Protein AF-A0A225WXX6-F1 (afdb_monomer)

Foldseek 3Di:
DVVVVVVVVVVVVVVVVVVVVVVVVVPDDDDDCPDPVNVVVVVVVVVVVVVVCCVVPPDPLRVCLVVLPQLLNLCVVLVLLVPLPPSVPDPSSVVSVVSLVVSCVVPNQVSQDLVNVLVSNVVRDPLLSSLVVLVVLCVPPVCVVSSLVNLLVQLPPDPVSVVSNLVVCLVVLPDLVNLCVSLVVLQDDDFLPDDCVSVLVSLVSVVSSVVVDPDPPDDLVNVLVVNCVSNVVQDLLRQLLNLLSQLVDPPRVVSSLVNNLVSLVVCVVVVDALVNSQVVLCPPVVDGLLPDDPPRSSVVSSLSSLLSLCVVFPPDVLNVVLVVCVVVVNSVVSSVSCPVRD

Mean predicted aligned error: 10.86 Å

Radius of gyration: 31.89 Å; Cα contacts (8 Å, |Δi|>4): 285; chains: 1; bounding box: 87×47×85 Å

Nearest PDB structures (foldseek):
  5l7s-assembly1_A  TM=8.911E-01  e=3.747E-06  Phytophthora infestans
  5oql-assembly1_E  TM=2.591E-01  e=6.012E+00  Thermochaetoides thermophila DSM 1495
  7y4i-assembly1_B  TM=2.806E-01  e=5.512E+00  Arabidopsis thaliana
  9gaw-assembly1_N  TM=1.900E-01  e=6.279E+00  Homo sapiens

Organism: NCBI:txid4795

Secondary structure (DSSP, 8-state):
-HHHHHHHHHHHHHHHHHHHHHHTSSS--------HHHHHHHHHHHHHHHHHHHHHS--HHHHHHHHT--HHHHHHHTTGGG--TTGGG-HHHHHHHHHHHHHHHHH-GGGS-HHHHHHHHHTTS-HHHHHHHHHHHHTSGGGHHHHHHHHHHHHHH-HHHHHHHHHHHHHTT--HHHHHHHTTGGG----TTS--HHHHHHHHHHHHHHHH-SS--S-HHHHHHHHHHH-TTS-HHHHHHHHHHHTTSTT-HHHHHHHHHHHHHHHHHTT--HHHHHHHHTTTTTS-GGGS-TTSHHHHHHHHHHHHHHHHHTHHHHHHHHHHHHHTT-HHHHHHHTGGG-

Sequence (342 aa):
MYQFVVWIVLVFHVGVEAAQKNKTFDAVHEKTNVNEEERATAYKWSSTLADWKSKLFPSPLEKWIKAQVHPTDLYATLRLAETSTNLEHASNFNLWLKYVDMYRAKKGNSWFWDSEMVGLFRNTMPDDDVVRLIHILRQNPGMKDHADRMQIYMFTQAKDTRKTIIDAWLRTNENPMEVFNILQLKNAHIGAFENNEKLFQWLKYTIKYRAKSKDNSFQDTDLVQYLKMYNVWTNEAEFATLFQVTKEVSGLKAIGESMQTIIFKELIMKGWDPTDFAKLLAIPYSISVLKLSERDPRYKTLEAFLIQFVKERGGNQALETVKSMFVNGDLAGALAATKNLS

Solvent-accessible surface area (backbone atoms only — not comparable to full-atom values): 19280 Å² total; per-residue (Å²): 114,70,73,60,53,53,50,53,52,51,54,51,50,56,53,49,53,55,53,51,58,53,68,64,51,84,75,62,99,68,95,71,88,73,52,69,66,58,53,51,49,53,51,53,51,54,53,52,51,51,53,49,46,48,71,77,56,57,49,73,60,55,51,39,61,73,70,60,62,51,64,70,59,49,42,58,74,63,45,53,65,79,36,61,82,61,43,91,74,34,68,61,45,58,52,46,53,54,42,45,53,54,48,29,74,75,72,36,59,88,79,64,46,55,68,54,54,52,51,60,42,55,77,48,39,57,70,67,54,41,51,50,52,38,55,57,41,35,73,39,80,94,33,25,69,53,26,32,52,37,50,40,52,47,44,72,72,40,72,66,52,26,50,48,50,54,52,48,38,59,72,70,61,57,50,63,68,55,52,39,53,43,66,44,53,63,79,46,86,80,48,58,89,44,91,48,63,65,58,54,50,50,53,52,47,43,54,55,47,42,75,71,44,92,58,88,66,79,43,63,68,50,50,51,53,54,53,45,71,51,37,79,87,61,51,69,46,47,53,29,18,29,21,48,49,36,35,76,38,90,92,29,36,71,59,15,52,50,42,24,47,52,49,48,52,54,40,48,74,73,66,54,40,71,70,58,49,45,55,48,56,15,59,92,74,83,46,64,46,88,77,51,53,83,82,37,50,60,35,48,32,50,54,52,44,48,56,51,50,23,65,78,58,44,45,71,70,49,39,54,54,41,54,56,26,55,78,71,68,32,60,65,58,33,56,58,67,48,61,90,54,104

Structure (mmCIF, N/CA/C/O backbone):
data_AF-A0A225WXX6-F1
#
_entry.id   AF-A0A225WXX6-F1
#
loop_
_atom_site.group_PDB
_atom_site.id
_atom_site.type_symbol
_atom_site.label_atom_id
_atom_site.label_alt_id
_atom_site.label_comp_id
_atom_site.label_asym_id
_atom_site.label_entity_id
_atom_site.label_seq_id
_atom_site.pdbx_PDB_ins_code
_atom_site.Cartn_x
_atom_site.Cartn_y
_atom_site.Cartn_z
_atom_site.occupancy
_atom_site.B_iso_or_equiv
_atom_site.auth_seq_id
_atom_site.auth_comp_id
_atom_site.auth_asym_id
_atom_site.auth_atom_id
_atom_site.pdbx_PDB_model_num
ATOM 1 N N . MET A 1 1 ? 44.916 21.197 -50.568 1.00 44.59 1 MET A N 1
ATOM 2 C CA . MET A 1 1 ? 44.456 20.032 -49.775 1.00 44.59 1 MET A CA 1
ATOM 3 C C . MET A 1 1 ? 45.610 19.353 -49.024 1.00 44.59 1 MET A C 1
ATOM 5 O O . MET A 1 1 ? 45.486 19.181 -47.823 1.00 44.59 1 MET A O 1
ATOM 9 N N . TYR A 1 2 ? 46.765 19.089 -49.656 1.00 29.86 2 TYR A N 1
ATOM 10 C CA . TYR A 1 2 ? 47.958 18.524 -48.986 1.00 29.86 2 TYR A CA 1
ATOM 11 C C . TYR A 1 2 ? 48.558 19.404 -47.867 1.00 29.86 2 TYR A C 1
ATOM 13 O O . TYR A 1 2 ? 48.882 18.902 -46.799 1.00 29.86 2 TYR A O 1
ATOM 21 N N . GLN A 1 3 ? 48.619 20.727 -48.056 1.00 32.22 3 GLN A N 1
ATOM 22 C CA . GLN A 1 3 ? 49.156 21.668 -47.053 1.00 32.22 3 GLN A CA 1
ATOM 23 C C . GLN A 1 3 ? 48.315 21.744 -45.758 1.00 32.22 3 GLN A C 1
ATOM 25 O O . GLN A 1 3 ? 48.844 22.039 -44.692 1.00 32.22 3 GLN A O 1
ATOM 30 N N . PHE A 1 4 ? 47.018 21.418 -45.823 1.00 33.91 4 PHE A N 1
ATOM 31 C CA . PHE A 1 4 ? 46.108 21.451 -44.668 1.00 33.91 4 PHE A CA 1
ATOM 32 C C . PHE A 1 4 ? 46.213 20.175 -43.814 1.00 33.91 4 PHE A C 1
ATOM 34 O O . PHE A 1 4 ? 46.116 20.227 -42.592 1.00 33.91 4 PHE A O 1
ATOM 41 N N . VAL A 1 5 ? 46.488 19.031 -44.451 1.00 39.69 5 VAL A N 1
ATOM 42 C CA . VAL A 1 5 ? 46.736 17.754 -43.762 1.00 39.69 5 VAL A CA 1
ATOM 43 C C . VAL A 1 5 ? 48.101 17.769 -43.065 1.00 39.69 5 VAL A C 1
ATOM 45 O O . VAL A 1 5 ? 48.206 17.309 -41.932 1.00 39.69 5 VAL A O 1
ATOM 48 N N . VAL A 1 6 ? 49.121 18.381 -43.678 1.00 38.00 6 VAL A N 1
ATOM 49 C CA . VAL A 1 6 ? 50.452 18.554 -43.064 1.00 38.00 6 VAL A CA 1
ATOM 50 C C . VAL A 1 6 ? 50.386 19.453 -41.820 1.00 38.00 6 VAL A C 1
ATOM 52 O O . VAL A 1 6 ? 51.017 19.137 -40.815 1.00 38.00 6 VAL A O 1
ATOM 55 N N . TRP A 1 7 ? 49.554 20.502 -41.831 1.00 34.81 7 TRP A N 1
ATOM 56 C CA . TRP A 1 7 ? 49.330 21.367 -40.664 1.00 34.81 7 TRP A CA 1
ATOM 57 C C . TRP A 1 7 ? 48.611 20.652 -39.510 1.00 34.81 7 TRP A C 1
ATOM 59 O O . TRP A 1 7 ? 48.990 20.814 -38.353 1.00 34.81 7 TRP A O 1
ATOM 69 N N . ILE A 1 8 ? 47.618 19.806 -39.806 1.00 42.31 8 ILE A N 1
ATOM 70 C CA . ILE A 1 8 ? 46.914 19.011 -38.785 1.00 42.31 8 ILE A CA 1
ATOM 71 C C . ILE A 1 8 ? 47.849 17.966 -38.160 1.00 42.31 8 ILE A C 1
ATOM 73 O O . ILE A 1 8 ? 47.823 17.786 -36.945 1.00 42.31 8 ILE A O 1
ATOM 77 N N . VAL A 1 9 ? 48.713 17.320 -38.952 1.00 42.62 9 VAL A N 1
ATOM 78 C CA . VAL A 1 9 ? 49.688 16.339 -38.440 1.00 42.62 9 VAL A CA 1
ATOM 79 C C . VAL A 1 9 ? 50.765 17.011 -37.576 1.00 42.62 9 VAL A C 1
ATOM 81 O O . VAL A 1 9 ? 51.095 16.477 -36.520 1.00 42.62 9 VAL A O 1
ATOM 84 N N . LEU A 1 10 ? 51.250 18.204 -37.947 1.00 35.34 10 LEU A N 1
ATOM 85 C CA . LEU A 1 10 ? 52.210 18.984 -37.146 1.00 35.34 10 LEU A CA 1
ATOM 86 C C . LEU A 1 10 ? 51.621 19.450 -35.805 1.00 35.34 10 LEU A C 1
ATOM 88 O O . LEU A 1 10 ? 52.277 19.326 -34.773 1.00 35.34 10 LEU A O 1
ATOM 92 N N . VAL A 1 11 ? 50.366 19.909 -35.791 1.00 46.16 11 VAL A N 1
ATOM 93 C CA . VAL A 1 11 ? 49.673 2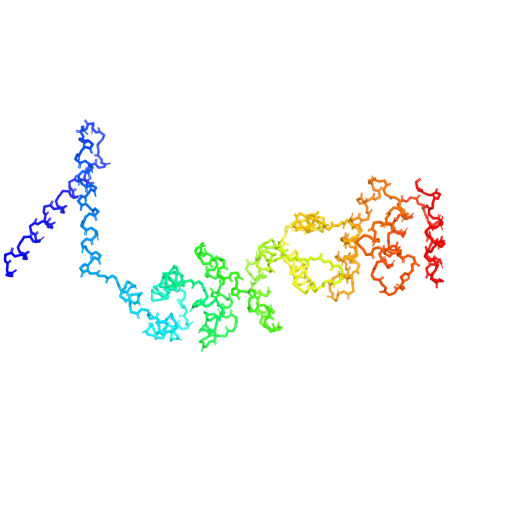0.310 -34.552 1.00 46.16 11 VAL A CA 1
ATOM 94 C C . VAL A 1 11 ? 49.376 19.099 -33.656 1.00 46.16 11 VAL A C 1
ATOM 96 O O . VAL A 1 11 ? 49.505 19.193 -32.435 1.00 46.16 11 VAL A O 1
ATOM 99 N N . PHE A 1 12 ? 49.048 17.939 -34.238 1.00 43.66 12 PHE A N 1
ATOM 100 C CA . PHE A 1 12 ? 48.895 16.688 -33.486 1.00 43.66 12 PHE A CA 1
ATOM 101 C C . PHE A 1 12 ? 50.220 16.194 -32.884 1.00 43.66 12 PHE A C 1
ATOM 103 O O . PHE A 1 12 ? 50.213 15.728 -31.748 1.00 43.66 12 PHE A O 1
ATOM 110 N N . HIS A 1 13 ? 51.350 16.312 -33.592 1.00 38.88 13 HIS A N 1
ATOM 111 C CA . HIS A 1 13 ? 52.655 15.865 -33.081 1.00 38.88 13 HIS A CA 1
ATOM 112 C C . HIS A 1 13 ? 53.145 16.738 -31.914 1.00 38.88 13 HIS A C 1
ATOM 114 O O . HIS A 1 13 ? 53.490 16.213 -30.858 1.00 38.88 13 HIS A O 1
ATOM 120 N N . VAL A 1 14 ? 53.053 18.067 -32.049 1.00 44.94 14 VAL A N 1
ATOM 121 C CA . VAL A 1 14 ? 53.442 19.020 -30.991 1.00 44.94 14 VAL A CA 1
ATOM 122 C C . VAL A 1 14 ? 52.529 18.904 -29.759 1.00 44.94 14 VAL A C 1
ATOM 124 O O . VAL A 1 14 ? 52.996 18.982 -28.623 1.00 44.94 14 VAL A O 1
ATOM 127 N N . GLY A 1 15 ? 51.229 18.656 -29.958 1.00 42.88 15 GLY A N 1
ATOM 128 C CA . GLY A 1 15 ? 50.275 18.456 -28.861 1.00 42.88 15 GLY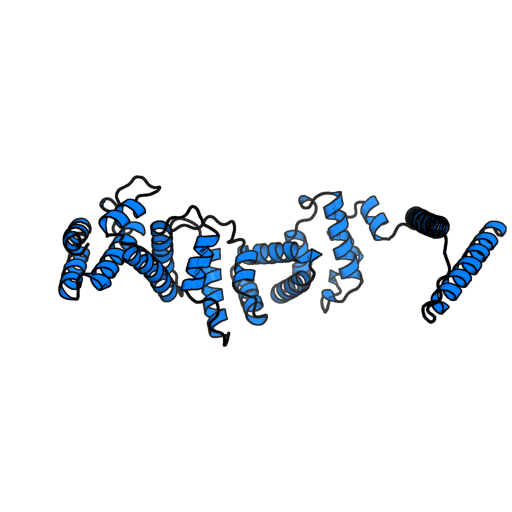 A CA 1
ATOM 129 C C . GLY A 1 15 ? 50.467 17.139 -28.096 1.00 42.88 15 GLY A C 1
ATOM 130 O O . GLY A 1 15 ? 50.278 17.101 -26.879 1.00 42.88 15 GLY A O 1
ATOM 131 N N . VAL A 1 16 ? 50.875 16.065 -28.780 1.00 44.94 16 VAL A N 1
ATOM 132 C CA . VAL A 1 16 ? 51.155 14.761 -28.155 1.00 44.94 16 VAL A CA 1
ATOM 133 C C . VAL A 1 16 ? 52.488 14.779 -27.401 1.00 44.94 16 VAL A C 1
ATOM 135 O O . VAL A 1 16 ? 52.534 14.273 -26.281 1.00 44.94 16 VAL A O 1
ATOM 138 N N . GLU A 1 17 ? 53.528 15.436 -27.925 1.00 40.34 17 GLU A N 1
ATOM 139 C CA . GLU A 1 17 ? 54.803 15.621 -27.211 1.00 40.34 17 GLU A CA 1
ATOM 140 C C . GLU A 1 17 ? 54.650 16.479 -25.944 1.00 40.34 17 GLU A C 1
ATOM 142 O O . GLU A 1 17 ? 55.220 16.149 -24.900 1.00 40.34 17 GLU A O 1
ATOM 147 N N . ALA A 1 18 ? 53.824 17.532 -25.984 1.00 44.47 18 ALA A N 1
ATOM 148 C CA . ALA A 1 18 ? 53.502 18.339 -24.805 1.00 44.47 18 ALA A CA 1
ATOM 149 C C . ALA A 1 18 ? 52.719 17.537 -23.744 1.00 44.47 1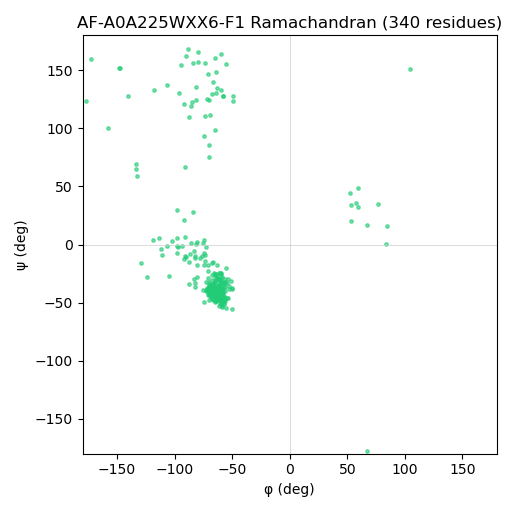8 ALA A C 1
ATOM 151 O O . ALA A 1 18 ? 52.987 17.647 -22.546 1.00 44.47 18 ALA A O 1
ATOM 152 N N . ALA A 1 19 ? 51.795 16.670 -24.172 1.00 44.66 19 ALA A N 1
ATOM 153 C CA . ALA A 1 19 ? 51.034 15.799 -23.278 1.00 44.66 19 ALA A CA 1
ATOM 154 C C . ALA A 1 19 ? 51.874 14.638 -22.703 1.00 44.66 19 ALA A C 1
ATOM 156 O O . ALA A 1 19 ? 51.652 14.228 -21.562 1.00 44.66 19 ALA A O 1
ATOM 157 N N . GLN A 1 20 ? 52.857 14.122 -23.451 1.00 43.19 20 GLN A N 1
ATOM 158 C CA . GLN A 1 20 ? 53.812 13.122 -22.960 1.00 43.19 20 GLN A CA 1
ATOM 159 C C . GLN A 1 20 ? 54.815 13.716 -21.967 1.00 43.19 20 GLN A C 1
ATOM 161 O O . GLN A 1 20 ? 55.064 13.082 -20.944 1.00 43.19 20 GLN A O 1
ATOM 166 N N . LYS A 1 21 ? 55.305 14.947 -22.190 1.00 44.94 21 LYS A N 1
ATOM 167 C CA . LYS A 1 21 ? 56.120 15.673 -21.196 1.00 44.94 21 LYS A CA 1
ATOM 168 C C . LYS A 1 21 ? 55.364 15.935 -19.889 1.00 44.94 21 LYS A C 1
ATOM 170 O O . LYS A 1 21 ? 55.964 15.830 -18.822 1.00 44.94 21 LYS A O 1
ATOM 175 N N . ASN A 1 22 ? 54.053 16.190 -19.955 1.00 43.38 22 ASN A N 1
ATOM 176 C CA . ASN A 1 22 ? 53.211 16.338 -18.761 1.00 43.38 22 ASN A CA 1
ATOM 177 C C . ASN A 1 22 ? 52.984 15.018 -18.005 1.00 43.38 22 ASN A C 1
ATOM 179 O O . ASN A 1 22 ? 52.906 15.039 -16.783 1.00 43.38 22 ASN A O 1
ATOM 183 N N . LYS A 1 23 ? 52.935 13.862 -18.683 1.00 42.62 23 LYS A N 1
ATOM 184 C CA . LYS A 1 23 ? 52.807 12.553 -18.009 1.00 42.62 23 LYS A CA 1
ATOM 185 C C . LYS A 1 23 ? 54.063 12.119 -17.249 1.00 42.62 23 LYS A C 1
ATOM 187 O O . LYS A 1 23 ? 53.958 11.318 -16.329 1.00 42.62 23 LYS A O 1
ATOM 192 N N . THR A 1 24 ? 55.237 12.638 -17.604 1.00 34.88 24 THR A N 1
ATOM 193 C CA . THR A 1 24 ? 56.480 12.430 -16.838 1.00 34.88 24 THR A CA 1
ATOM 194 C C . THR A 1 24 ? 56.642 13.388 -15.652 1.00 34.88 24 THR A C 1
ATOM 196 O O . THR A 1 24 ? 57.575 13.215 -14.877 1.00 34.88 24 THR A O 1
ATOM 199 N N . PHE A 1 25 ? 55.750 14.372 -15.481 1.00 35.28 25 PHE A N 1
ATOM 200 C CA . PHE A 1 25 ? 55.853 15.400 -14.435 1.00 35.28 25 PHE A CA 1
ATOM 201 C C . PHE A 1 25 ? 55.119 15.042 -13.127 1.00 35.28 25 PHE A C 1
ATOM 203 O O . PHE A 1 25 ? 55.378 15.652 -12.095 1.00 35.28 25 PHE A O 1
ATOM 210 N N . ASP A 1 26 ? 54.266 14.010 -13.125 1.00 40.44 26 ASP A N 1
ATOM 211 C CA . ASP A 1 26 ? 53.566 13.538 -11.913 1.00 40.44 26 ASP A CA 1
ATOM 212 C C . ASP A 1 26 ? 54.476 12.760 -10.936 1.00 40.44 26 ASP A C 1
ATOM 214 O O . ASP A 1 26 ? 54.026 12.272 -9.901 1.00 40.44 26 ASP A O 1
ATOM 218 N N . ALA A 1 27 ? 55.777 12.667 -11.227 1.00 41.97 27 ALA A N 1
ATOM 219 C CA . ALA A 1 27 ? 56.771 12.066 -10.349 1.00 41.97 27 ALA A CA 1
ATOM 220 C C . ALA A 1 27 ? 58.015 12.956 -10.227 1.00 41.97 27 ALA A C 1
ATOM 222 O O . ALA A 1 27 ? 59.080 12.564 -10.677 1.00 41.97 27 ALA A O 1
ATOM 223 N N . VAL A 1 28 ? 57.871 14.154 -9.651 1.00 36.03 28 VAL A N 1
ATOM 224 C CA . VAL A 1 28 ? 58.850 14.838 -8.775 1.00 36.03 28 VAL A CA 1
ATOM 225 C C . VAL A 1 28 ? 58.207 16.145 -8.296 1.00 36.03 28 VAL A C 1
ATOM 227 O O . VAL A 1 28 ? 57.769 16.978 -9.084 1.00 36.03 28 VAL A O 1
ATOM 230 N N . HIS A 1 29 ? 58.135 16.320 -6.976 1.00 44.03 29 HIS A N 1
ATOM 231 C CA . HIS A 1 29 ? 57.757 17.580 -6.344 1.00 44.03 29 HIS A CA 1
ATOM 232 C C . HIS A 1 29 ? 58.820 18.647 -6.651 1.00 44.03 29 HIS A C 1
ATOM 234 O O . HIS A 1 29 ? 59.828 18.727 -5.955 1.00 44.03 29 HIS A O 1
ATOM 240 N N . GLU A 1 30 ? 58.580 19.506 -7.641 1.00 36.59 30 GLU A N 1
ATOM 241 C CA . GLU A 1 30 ? 59.314 20.765 -7.763 1.00 36.59 30 GLU A CA 1
ATOM 242 C C . GLU A 1 30 ? 58.383 21.901 -8.203 1.00 36.59 30 GLU A C 1
ATOM 244 O O . GLU A 1 30 ? 57.596 21.788 -9.142 1.00 36.59 30 GLU A O 1
ATOM 249 N N . LYS A 1 31 ? 58.424 22.997 -7.440 1.00 47.06 31 LYS A N 1
ATOM 250 C CA . LYS A 1 31 ? 57.607 24.198 -7.628 1.00 47.06 31 LYS A CA 1
ATOM 251 C C . LYS A 1 31 ? 58.053 24.937 -8.892 1.00 47.06 31 LYS A C 1
ATOM 253 O O . LYS A 1 31 ? 58.828 25.884 -8.807 1.00 47.06 31 LYS A O 1
ATOM 258 N N . THR A 1 32 ? 57.533 24.562 -10.054 1.00 40.22 32 THR A N 1
ATOM 259 C CA . THR A 1 32 ? 57.586 25.428 -11.237 1.00 40.22 32 THR A CA 1
ATOM 260 C C . THR A 1 32 ? 56.330 26.285 -11.293 1.00 40.22 32 THR A C 1
ATOM 262 O O . THR A 1 32 ? 55.208 25.778 -11.327 1.00 40.22 32 THR A O 1
ATOM 265 N N . ASN A 1 33 ? 56.542 27.597 -11.272 1.00 48.16 33 ASN A N 1
ATOM 266 C CA . ASN A 1 33 ? 55.532 28.642 -11.351 1.00 48.16 33 ASN A CA 1
ATOM 267 C C . ASN A 1 33 ? 54.938 28.663 -12.774 1.00 48.16 33 ASN A C 1
ATOM 269 O O . ASN A 1 33 ? 55.317 29.488 -13.600 1.00 48.16 33 ASN A O 1
ATOM 273 N N . VAL A 1 34 ? 54.080 27.689 -13.097 1.00 48.16 34 VAL A N 1
ATOM 274 C CA . VAL A 1 34 ? 53.301 27.705 -14.342 1.00 48.16 34 VAL A CA 1
ATOM 275 C C . VAL A 1 34 ? 52.290 28.834 -14.206 1.00 48.16 34 VAL A C 1
ATOM 277 O O . VAL A 1 34 ? 51.385 28.761 -13.371 1.00 48.16 34 VAL A O 1
ATOM 280 N N . ASN A 1 35 ? 52.487 29.882 -15.001 1.00 58.47 35 ASN A N 1
ATOM 281 C CA . ASN A 1 35 ? 51.649 31.071 -15.055 1.00 58.47 35 ASN A CA 1
ATOM 282 C C . ASN A 1 35 ? 50.159 30.665 -15.174 1.00 58.47 35 ASN A C 1
ATOM 284 O O . ASN A 1 35 ? 49.787 29.878 -16.048 1.00 58.47 35 ASN A O 1
ATOM 288 N N . GLU A 1 36 ? 49.291 31.188 -14.300 1.00 53.72 36 GLU A N 1
ATOM 289 C CA . GLU A 1 36 ? 47.836 30.956 -14.352 1.00 53.72 36 GLU A CA 1
ATOM 290 C C . GLU A 1 36 ? 47.239 31.300 -15.726 1.00 53.72 36 GLU A C 1
ATOM 292 O O . GLU A 1 36 ? 46.299 30.647 -16.182 1.00 53.72 36 GLU A O 1
ATOM 297 N N . GLU A 1 37 ? 47.837 32.261 -16.425 1.00 48.44 37 GLU A N 1
ATOM 298 C CA . GLU A 1 37 ? 47.481 32.685 -17.774 1.00 48.44 37 GLU A CA 1
ATOM 299 C C . GLU A 1 37 ? 47.770 31.600 -18.823 1.00 48.44 37 GLU A C 1
ATOM 301 O O . GLU A 1 37 ? 46.944 31.390 -19.713 1.00 48.44 37 GLU A O 1
ATOM 306 N N . GLU A 1 38 ? 48.868 30.843 -18.684 1.00 49.22 38 GLU A N 1
ATOM 307 C CA . GLU A 1 38 ? 49.212 29.702 -19.553 1.00 49.22 38 GLU A CA 1
ATOM 308 C C . GLU A 1 38 ? 48.259 28.522 -19.326 1.00 49.22 38 GLU A C 1
ATOM 310 O O . GLU A 1 38 ? 47.814 27.875 -20.280 1.00 49.22 38 GLU A O 1
ATOM 315 N N . ARG A 1 39 ? 47.854 28.276 -18.069 1.00 55.28 39 ARG A N 1
ATOM 316 C CA . ARG A 1 39 ? 46.807 27.285 -17.756 1.00 55.28 39 ARG A CA 1
ATOM 317 C C . ARG A 1 39 ? 45.473 27.721 -18.360 1.00 55.28 39 ARG A C 1
ATOM 319 O O . ARG A 1 39 ? 44.810 26.916 -19.012 1.00 55.28 39 ARG A O 1
ATOM 326 N N . ALA A 1 40 ? 45.098 28.991 -18.209 1.00 48.44 40 ALA A N 1
ATOM 327 C CA . ALA A 1 40 ? 43.866 29.541 -18.769 1.00 48.44 40 ALA A CA 1
ATOM 328 C C . ALA A 1 40 ? 43.842 29.488 -20.308 1.00 48.44 40 ALA A C 1
ATOM 330 O O . ALA A 1 40 ? 42.810 29.149 -20.896 1.00 48.44 40 ALA A O 1
ATOM 331 N N . THR A 1 41 ? 44.971 29.746 -20.978 1.00 54.69 41 THR A N 1
ATOM 332 C CA . THR A 1 41 ? 45.068 29.602 -22.440 1.00 54.69 41 THR A CA 1
ATOM 333 C C . THR A 1 41 ? 44.989 28.143 -22.873 1.00 54.69 41 THR A C 1
ATOM 335 O O . THR A 1 41 ? 44.256 27.848 -23.816 1.00 54.69 41 THR A O 1
ATOM 338 N N . ALA A 1 42 ? 45.660 27.218 -22.182 1.00 54.59 42 ALA A N 1
ATOM 339 C CA . ALA A 1 42 ? 45.567 25.787 -22.478 1.00 54.59 42 ALA A CA 1
ATOM 340 C C . ALA A 1 42 ? 44.126 25.262 -22.323 1.00 54.59 42 ALA A C 1
ATOM 342 O O . ALA A 1 42 ? 43.621 24.560 -23.204 1.00 54.59 42 ALA A O 1
ATOM 343 N N . TYR A 1 43 ? 43.420 25.677 -21.264 1.00 58.72 43 TYR A N 1
ATOM 344 C CA . TYR A 1 43 ? 41.999 25.370 -21.078 1.00 58.72 43 TYR A CA 1
ATOM 345 C C . TYR A 1 43 ? 41.136 25.945 -22.208 1.00 58.72 43 TYR A C 1
ATOM 347 O O . TYR A 1 43 ? 40.337 25.210 -22.791 1.00 58.72 43 TYR A O 1
ATOM 355 N N . LYS A 1 44 ? 41.337 27.213 -22.587 1.00 68.06 44 LYS A N 1
ATOM 356 C CA . LYS A 1 44 ? 40.605 27.871 -23.684 1.00 68.06 44 LYS A CA 1
ATOM 357 C C . LYS A 1 44 ? 40.835 27.198 -25.041 1.00 68.06 44 LYS A C 1
ATOM 359 O O . LYS A 1 44 ? 39.899 27.060 -25.828 1.00 68.06 44 LYS A O 1
ATOM 364 N N . TRP A 1 45 ? 42.055 26.752 -25.327 1.00 59.81 45 TRP A N 1
ATOM 365 C CA . TRP A 1 45 ? 42.360 26.015 -26.556 1.00 59.81 45 TRP A CA 1
ATOM 366 C C . TRP A 1 45 ? 41.740 24.619 -26.555 1.00 59.81 45 TRP A C 1
ATOM 368 O O . TRP A 1 45 ? 41.179 24.202 -27.568 1.00 59.81 45 TRP A O 1
ATOM 378 N N . SER A 1 46 ? 41.766 23.922 -25.417 1.00 58.09 46 SER A N 1
ATOM 379 C CA . SER A 1 46 ? 41.136 22.604 -25.286 1.00 58.09 46 SER A CA 1
ATOM 380 C C . SER A 1 46 ? 39.614 22.659 -25.470 1.00 58.09 46 SER A C 1
ATOM 382 O O . SER A 1 46 ? 39.054 21.815 -26.173 1.00 58.09 46 SER A O 1
ATOM 384 N N . SER A 1 47 ? 38.947 23.688 -24.934 1.00 59.88 47 SER A N 1
ATOM 385 C CA . SER A 1 47 ? 37.504 23.883 -25.104 1.00 59.88 47 SER A CA 1
ATOM 386 C C . SER A 1 47 ? 37.149 24.302 -26.532 1.00 59.88 47 SER A C 1
ATOM 388 O O . SER A 1 47 ? 36.216 23.754 -27.114 1.00 59.88 47 SER A O 1
ATOM 390 N N . THR A 1 48 ? 37.947 25.176 -27.152 1.00 70.06 48 THR A N 1
ATOM 391 C CA . THR A 1 48 ? 37.764 25.583 -28.559 1.00 70.06 48 THR A CA 1
ATOM 392 C C . THR A 1 48 ? 37.928 24.398 -29.518 1.00 70.06 48 THR A C 1
ATOM 394 O O . THR A 1 48 ? 37.158 24.241 -30.466 1.00 70.06 48 THR A O 1
ATOM 397 N N . LEU A 1 49 ? 38.901 23.518 -29.258 1.00 54.12 49 LEU A N 1
ATOM 398 C CA . LEU A 1 49 ? 39.122 22.314 -30.055 1.00 54.12 49 LEU A CA 1
ATOM 399 C C . LEU A 1 49 ? 37.993 21.286 -29.875 1.00 54.12 49 LEU A C 1
ATOM 401 O O . LEU A 1 49 ? 37.578 20.660 -30.852 1.00 54.12 49 LEU A O 1
ATOM 405 N N . ALA A 1 50 ? 37.469 21.129 -28.656 1.00 63.53 50 ALA A N 1
ATOM 406 C CA . ALA A 1 50 ? 36.296 20.295 -28.393 1.00 63.53 50 ALA A CA 1
ATOM 407 C C . ALA A 1 50 ? 35.053 20.810 -29.145 1.00 63.53 50 ALA A C 1
ATOM 409 O O . ALA A 1 50 ? 34.345 20.017 -29.772 1.00 63.53 50 ALA A O 1
ATOM 410 N N . ASP A 1 51 ? 34.850 22.129 -29.174 1.00 67.25 51 ASP A N 1
ATOM 411 C CA . ASP A 1 51 ? 33.775 22.796 -29.917 1.00 67.25 51 ASP A CA 1
ATOM 412 C C . ASP A 1 51 ? 33.893 22.631 -31.437 1.00 67.25 51 ASP A C 1
ATOM 414 O O . ASP A 1 51 ? 32.897 22.446 -32.137 1.00 67.25 51 ASP A O 1
ATOM 418 N N . TRP A 1 52 ? 35.102 22.701 -31.994 1.00 62.38 52 TRP A N 1
ATOM 419 C CA . TRP A 1 52 ? 35.300 22.455 -33.424 1.00 62.38 52 TRP A CA 1
ATOM 420 C C . TRP A 1 52 ? 35.110 20.986 -33.779 1.00 62.38 52 TRP A C 1
ATOM 422 O O . TRP A 1 52 ? 34.490 20.678 -34.798 1.00 62.38 52 TRP A O 1
ATOM 432 N N . LYS A 1 53 ? 35.584 20.072 -32.927 1.00 52.09 53 LYS A N 1
ATOM 433 C CA . LYS A 1 53 ? 35.415 18.632 -33.129 1.00 52.09 53 LYS A CA 1
ATOM 434 C C . LYS A 1 53 ? 33.940 18.224 -33.087 1.00 52.09 53 LYS A C 1
ATOM 436 O O . LYS A 1 53 ? 33.526 17.453 -33.947 1.00 52.09 53 LYS A O 1
ATOM 441 N N . SER A 1 54 ? 33.144 18.772 -32.166 1.00 60.09 54 SER A N 1
ATOM 442 C CA . SER A 1 54 ? 31.695 18.516 -32.100 1.00 60.09 54 SER A CA 1
ATOM 443 C C . SER A 1 54 ? 30.938 19.097 -33.303 1.00 60.09 54 SER A C 1
ATOM 445 O O . SER A 1 54 ? 30.027 18.460 -33.829 1.00 60.09 54 SER A O 1
ATOM 447 N N . LYS A 1 55 ? 31.355 20.260 -33.826 1.00 63.50 55 LYS A N 1
ATOM 448 C CA . LYS A 1 55 ? 30.762 20.867 -35.034 1.00 63.50 55 LYS A CA 1
ATOM 449 C C . LYS A 1 55 ? 31.097 20.111 -36.323 1.00 63.50 55 LYS A C 1
ATOM 451 O O . LYS A 1 55 ? 30.222 19.955 -37.172 1.00 63.50 55 LYS A O 1
ATOM 456 N N . LEU A 1 56 ? 32.344 19.662 -36.480 1.00 54.22 56 LEU A N 1
ATOM 457 C CA . LEU A 1 56 ? 32.830 18.990 -37.694 1.00 54.22 56 LEU A CA 1
ATOM 458 C C . LEU A 1 56 ? 32.496 17.492 -37.721 1.00 54.22 56 LEU A C 1
ATOM 460 O O . LEU A 1 56 ? 32.280 16.931 -38.794 1.00 54.22 56 LEU A O 1
ATOM 464 N N . PHE A 1 57 ? 32.411 16.850 -36.554 1.00 56.12 57 PHE A N 1
ATOM 465 C CA . PHE A 1 57 ? 32.138 15.420 -36.417 1.00 56.12 57 PHE A CA 1
ATOM 466 C C . PHE A 1 57 ? 31.061 15.182 -35.353 1.00 56.12 57 PHE A C 1
ATOM 468 O O . PHE A 1 57 ? 31.363 14.644 -34.284 1.00 56.12 57 PHE A O 1
ATOM 475 N N . PRO A 1 58 ? 29.799 15.568 -35.631 1.00 64.50 58 PRO A N 1
ATOM 476 C CA . PRO A 1 58 ? 28.719 15.364 -34.681 1.00 64.50 58 PRO A CA 1
ATOM 477 C C . PRO A 1 58 ? 28.577 13.873 -34.391 1.00 64.50 58 PRO A C 1
ATOM 479 O O . PRO A 1 58 ? 28.567 13.044 -35.315 1.00 64.50 58 PRO A O 1
ATOM 482 N N . SER A 1 59 ? 28.467 13.541 -33.106 1.00 79.81 59 SER A N 1
ATOM 483 C CA . SER A 1 59 ? 28.255 12.165 -32.663 1.00 79.81 59 SER A CA 1
ATOM 484 C C . SER A 1 59 ? 27.001 11.562 -33.328 1.00 79.81 59 SER A C 1
ATOM 486 O O . SER A 1 59 ? 26.090 12.302 -33.720 1.00 79.81 59 SER A O 1
ATOM 488 N N . PRO A 1 60 ? 26.897 10.224 -33.465 1.00 82.75 60 PRO A N 1
ATOM 489 C CA . PRO A 1 60 ? 25.670 9.589 -33.956 1.00 82.75 60 PRO A CA 1
ATOM 490 C C . PRO A 1 60 ? 24.414 10.070 -33.210 1.00 82.75 60 PRO A C 1
ATOM 492 O O . PRO A 1 60 ? 23.402 10.363 -33.842 1.00 82.75 60 PRO A O 1
ATOM 495 N N . LEU A 1 61 ? 24.530 10.281 -31.892 1.00 86.88 61 LEU A N 1
ATOM 496 C CA . LEU A 1 61 ? 23.480 10.848 -31.043 1.00 86.88 61 LEU A CA 1
ATOM 497 C C . LEU A 1 61 ? 23.023 12.231 -31.528 1.00 86.88 61 LEU A C 1
ATOM 499 O O . LEU A 1 61 ? 21.832 12.449 -31.729 1.00 86.88 61 LEU A O 1
ATOM 503 N N . GLU A 1 62 ? 23.948 13.159 -31.782 1.00 86.12 62 GLU A N 1
ATOM 504 C CA . GLU A 1 62 ? 23.608 14.499 -32.279 1.00 86.12 62 GLU A CA 1
ATOM 505 C C . GLU A 1 62 ? 22.939 14.468 -33.652 1.00 86.12 62 GLU A C 1
ATOM 507 O O . GLU A 1 62 ? 22.021 15.253 -33.905 1.00 86.12 62 GLU A O 1
ATOM 512 N N . LYS A 1 63 ? 23.375 13.566 -34.541 1.00 89.94 63 LYS A N 1
ATOM 513 C CA . LYS A 1 63 ? 22.750 13.400 -35.859 1.00 89.94 63 LYS A CA 1
ATOM 514 C C . LYS A 1 63 ? 21.305 12.926 -35.719 1.00 89.94 63 LYS A C 1
ATOM 516 O O . LYS A 1 63 ? 20.417 13.547 -36.301 1.00 89.94 63 LYS A O 1
ATOM 521 N N . TRP A 1 64 ? 21.051 11.899 -34.909 1.00 94.19 64 TRP A N 1
ATOM 522 C CA . TRP A 1 64 ? 19.696 11.394 -34.666 1.00 94.19 64 TRP A CA 1
ATOM 523 C C . TRP A 1 64 ? 18.802 12.430 -33.972 1.00 94.19 64 TRP A C 1
ATOM 525 O O . TRP A 1 64 ? 17.665 12.631 -34.388 1.00 94.19 64 TRP A O 1
ATOM 535 N N . ILE A 1 65 ? 19.335 13.180 -33.001 1.00 92.25 65 ILE A N 1
ATOM 536 C CA . ILE A 1 65 ? 18.608 14.255 -32.305 1.00 92.25 65 ILE A CA 1
ATOM 537 C C . ILE A 1 65 ? 18.283 15.440 -33.232 1.00 92.25 65 ILE A C 1
ATOM 539 O O . ILE A 1 65 ? 17.249 16.099 -33.064 1.00 92.25 65 ILE A O 1
ATOM 543 N N . LYS A 1 66 ? 19.153 15.759 -34.201 1.00 90.00 66 LYS A N 1
ATOM 544 C CA . LYS A 1 66 ? 18.874 16.764 -35.245 1.00 90.00 66 LYS A CA 1
ATOM 545 C C . LYS A 1 66 ? 17.803 16.271 -36.216 1.00 90.00 66 LYS A C 1
ATOM 547 O O . LYS A 1 66 ? 16.893 17.032 -36.525 1.00 90.00 66 LYS A O 1
ATOM 552 N N . ALA A 1 67 ? 17.889 15.007 -36.623 1.00 91.56 67 ALA A N 1
ATOM 553 C CA . ALA A 1 67 ? 16.904 14.349 -37.480 1.00 91.56 67 ALA A CA 1
ATOM 554 C C . ALA A 1 67 ? 15.584 14.011 -36.760 1.00 91.56 67 ALA A C 1
ATOM 556 O O . ALA A 1 67 ? 14.621 13.637 -37.415 1.00 91.56 67 ALA A O 1
ATOM 557 N N . GLN A 1 68 ? 15.526 14.174 -35.432 1.00 91.56 68 GLN A N 1
ATOM 558 C CA . GLN A 1 68 ? 14.361 13.876 -34.592 1.00 91.56 68 GLN A CA 1
ATOM 559 C C . GLN A 1 68 ? 13.883 12.420 -34.702 1.00 91.56 68 GLN A C 1
ATOM 561 O O . GLN A 1 68 ? 12.685 12.161 -34.625 1.00 91.56 68 GLN A O 1
ATOM 566 N N . VAL A 1 69 ? 14.814 11.474 -34.860 1.00 95.31 69 VAL A N 1
ATOM 567 C CA . VAL A 1 69 ? 14.493 10.042 -34.979 1.00 95.31 69 VAL A CA 1
ATOM 568 C C . VAL A 1 69 ? 13.715 9.590 -33.742 1.00 95.31 69 VAL A C 1
ATOM 570 O O . VAL A 1 69 ? 14.151 9.838 -32.616 1.00 95.31 69 VAL A O 1
ATOM 573 N N . HIS A 1 70 ? 12.562 8.946 -33.906 1.00 96.06 70 HIS A N 1
ATOM 574 C CA . HIS A 1 70 ? 11.808 8.486 -32.745 1.00 96.06 70 HIS A CA 1
ATOM 575 C C . HIS A 1 70 ? 12.592 7.375 -32.016 1.00 96.06 70 HIS A C 1
ATOM 577 O O . HIS A 1 70 ? 13.197 6.527 -32.682 1.00 96.06 70 HIS A O 1
ATOM 583 N N . PRO A 1 71 ? 12.622 7.331 -30.668 1.00 95.25 71 PRO A N 1
ATOM 584 C CA . PRO A 1 71 ? 13.376 6.302 -29.952 1.00 95.25 71 PRO A CA 1
ATOM 585 C C . PRO A 1 71 ? 12.985 4.865 -30.319 1.00 95.25 71 PRO A C 1
ATOM 587 O O . PRO A 1 71 ? 13.861 4.004 -30.360 1.00 95.25 71 PRO A O 1
ATOM 590 N N . THR A 1 72 ? 11.714 4.609 -30.646 1.00 95.69 72 THR A N 1
ATOM 591 C CA . THR A 1 72 ? 11.245 3.311 -31.173 1.00 95.69 72 THR A CA 1
ATOM 592 C C . THR A 1 72 ? 11.928 2.929 -32.486 1.00 95.69 72 THR A C 1
ATOM 594 O O . THR A 1 72 ? 12.406 1.804 -32.628 1.00 95.69 72 THR A O 1
ATOM 597 N N . ASP A 1 73 ? 12.047 3.867 -33.425 1.00 95.31 73 ASP A N 1
ATOM 598 C CA . ASP A 1 73 ? 12.676 3.606 -34.725 1.00 95.31 73 ASP A CA 1
ATOM 599 C C . ASP A 1 73 ? 14.173 3.347 -34.559 1.00 95.31 73 ASP A C 1
ATOM 601 O O . ASP A 1 73 ? 14.752 2.468 -35.204 1.00 95.31 73 ASP A O 1
ATOM 605 N N . LEU A 1 74 ? 14.811 4.085 -33.646 1.00 94.81 74 LEU A N 1
ATOM 606 C CA . LEU A 1 74 ? 16.215 3.866 -33.332 1.00 94.81 74 LEU A CA 1
ATOM 607 C C . LEU A 1 74 ? 16.432 2.519 -32.628 1.00 94.81 74 LEU A C 1
ATOM 609 O O . LEU A 1 74 ? 17.425 1.852 -32.912 1.00 94.81 74 LEU A O 1
ATOM 613 N N . TYR A 1 75 ? 15.505 2.087 -31.766 1.00 93.19 75 TYR A N 1
ATOM 614 C CA . TYR A 1 75 ? 15.549 0.766 -31.129 1.00 93.19 75 TYR A CA 1
ATOM 615 C C . TYR A 1 75 ? 15.575 -0.355 -32.179 1.00 93.19 75 TYR A C 1
ATOM 617 O O . TYR A 1 75 ? 16.405 -1.265 -32.103 1.00 93.19 75 TYR A O 1
ATOM 625 N N . ALA A 1 76 ? 14.718 -0.244 -33.201 1.00 91.88 76 ALA A N 1
ATOM 626 C CA . ALA A 1 76 ? 14.684 -1.164 -34.334 1.00 91.88 76 ALA A CA 1
ATOM 627 C C . ALA A 1 76 ? 15.953 -1.069 -35.200 1.00 91.88 76 ALA A C 1
ATOM 629 O O . ALA A 1 76 ? 16.555 -2.089 -35.527 1.00 91.88 76 ALA A O 1
ATOM 630 N N . THR A 1 77 ? 16.413 0.148 -35.510 1.00 92.19 77 THR A N 1
ATOM 631 C CA . THR A 1 77 ? 17.632 0.392 -36.307 1.00 92.19 77 THR A CA 1
ATOM 632 C C . THR A 1 77 ? 18.873 -0.226 -35.663 1.00 92.19 77 THR A C 1
ATOM 634 O O . THR A 1 77 ? 19.739 -0.769 -36.347 1.00 92.19 77 THR A O 1
ATOM 637 N N . LEU A 1 78 ? 18.954 -0.172 -34.333 1.00 89.75 78 LEU A N 1
ATOM 638 C CA . LEU A 1 78 ? 20.038 -0.762 -33.549 1.00 89.75 78 LEU A CA 1
ATOM 639 C C . LEU A 1 78 ? 19.877 -2.276 -33.331 1.00 89.75 78 LEU A C 1
ATOM 641 O O . LEU A 1 78 ? 20.719 -2.874 -32.658 1.00 89.75 78 LEU A O 1
ATOM 645 N N . ARG A 1 79 ? 18.822 -2.885 -33.899 1.00 88.81 79 ARG A N 1
ATOM 646 C CA . ARG A 1 79 ? 18.491 -4.320 -33.833 1.00 88.81 79 ARG A CA 1
ATOM 647 C C . ARG A 1 79 ? 18.432 -4.852 -32.400 1.00 88.81 79 ARG A C 1
ATOM 649 O O . ARG A 1 79 ? 18.758 -6.005 -32.126 1.00 88.81 79 ARG A O 1
ATOM 656 N N . LEU A 1 80 ? 17.987 -4.005 -31.470 1.00 88.06 80 LEU A N 1
ATOM 657 C CA . LEU A 1 80 ? 17.953 -4.330 -30.041 1.00 88.06 80 LEU A CA 1
ATOM 658 C C . LEU A 1 80 ? 16.936 -5.426 -29.715 1.00 88.06 80 LEU A C 1
ATOM 660 O O . LEU A 1 80 ? 17.143 -6.196 -28.783 1.00 88.06 80 LEU A O 1
ATOM 664 N N . ALA A 1 81 ? 15.899 -5.560 -30.541 1.00 81.56 81 ALA A N 1
ATOM 665 C CA . ALA A 1 81 ? 14.938 -6.649 -30.451 1.00 81.56 81 ALA A CA 1
ATOM 666 C C . ALA A 1 81 ? 15.555 -8.041 -30.659 1.00 81.56 81 ALA A C 1
ATOM 668 O O . ALA A 1 81 ? 15.087 -9.020 -30.087 1.00 81.56 81 ALA A O 1
ATOM 669 N N . GLU A 1 82 ? 16.621 -8.125 -31.453 1.00 81.00 82 GLU A N 1
ATOM 670 C CA . GLU A 1 82 ? 17.290 -9.382 -31.791 1.00 81.00 82 GLU A CA 1
ATOM 671 C C . GLU A 1 82 ? 18.348 -9.781 -30.747 1.00 81.00 82 GLU A C 1
ATOM 673 O O . GLU A 1 82 ? 18.886 -10.881 -30.794 1.00 81.00 82 GLU A O 1
ATOM 678 N N . THR A 1 83 ? 18.648 -8.898 -29.786 1.00 72.38 83 THR A N 1
ATOM 679 C CA . THR A 1 83 ? 19.690 -9.093 -28.759 1.00 72.38 83 THR A CA 1
ATOM 680 C C . THR A 1 83 ? 19.084 -9.590 -27.433 1.00 72.38 83 THR A C 1
ATOM 682 O O . THR A 1 83 ? 19.579 -9.264 -26.358 1.00 72.38 83 THR A O 1
ATOM 685 N N . SER A 1 84 ? 17.972 -10.340 -27.488 1.00 63.72 84 SER A N 1
ATOM 686 C CA . SER A 1 84 ? 17.099 -10.637 -26.333 1.00 63.72 84 SER A CA 1
ATOM 687 C C . SER A 1 84 ? 17.814 -11.300 -25.147 1.00 63.72 84 SER A C 1
ATOM 689 O O . SER A 1 84 ? 17.458 -11.049 -23.997 1.00 63.72 84 SER A O 1
ATOM 691 N N . THR A 1 85 ? 18.875 -12.075 -25.389 1.00 64.94 85 THR A N 1
ATOM 692 C CA . THR A 1 85 ? 19.767 -12.576 -24.337 1.00 64.94 85 THR A CA 1
ATOM 693 C C . THR A 1 85 ? 20.882 -11.562 -24.062 1.00 64.94 85 THR A C 1
ATOM 695 O O . THR A 1 85 ? 21.793 -11.422 -24.878 1.00 64.94 85 THR A O 1
ATOM 698 N N . ASN A 1 86 ? 20.851 -10.911 -22.894 1.00 71.81 86 ASN A N 1
ATOM 699 C CA . ASN A 1 86 ? 21.846 -9.939 -22.402 1.00 71.81 86 ASN A CA 1
ATOM 700 C C . ASN A 1 86 ? 21.771 -8.532 -23.021 1.00 71.81 86 ASN A C 1
ATOM 702 O O . ASN A 1 86 ? 22.801 -7.870 -23.198 1.00 71.81 86 ASN A O 1
ATOM 706 N N . LEU A 1 87 ? 20.561 -8.057 -23.334 1.00 78.88 87 LEU A N 1
ATOM 707 C CA . LEU A 1 87 ? 20.324 -6.705 -23.849 1.00 78.88 87 LEU A CA 1
ATOM 708 C C . LEU A 1 87 ? 21.006 -5.623 -22.987 1.00 78.88 87 LEU A C 1
ATOM 710 O O . LEU A 1 87 ? 21.582 -4.680 -23.522 1.00 78.88 87 LEU A O 1
ATOM 714 N N . GLU A 1 88 ? 21.020 -5.794 -21.665 1.00 72.12 88 GLU A N 1
ATOM 715 C CA . GLU A 1 88 ? 21.658 -4.902 -20.692 1.00 72.12 88 GLU A CA 1
ATOM 716 C C . GLU A 1 88 ? 23.174 -4.720 -20.894 1.00 72.12 88 GLU A C 1
ATOM 718 O O . GLU A 1 88 ? 23.736 -3.690 -20.514 1.00 72.12 88 GLU A O 1
ATOM 723 N N . HIS A 1 89 ? 23.845 -5.691 -21.517 1.00 76.06 89 HIS A N 1
ATOM 724 C CA . HIS A 1 89 ? 25.283 -5.657 -21.789 1.00 76.06 89 HIS A CA 1
ATOM 725 C C . HIS A 1 89 ? 25.605 -5.196 -23.215 1.00 76.06 89 HIS A C 1
ATOM 727 O O . HIS A 1 89 ? 26.770 -4.951 -23.540 1.00 76.06 89 HIS A O 1
ATOM 733 N N . ALA A 1 90 ? 24.594 -5.025 -24.070 1.00 79.31 90 ALA A N 1
ATOM 734 C CA . ALA A 1 90 ? 24.792 -4.565 -25.432 1.00 79.31 90 ALA A CA 1
ATOM 735 C C . ALA A 1 90 ? 25.209 -3.084 -25.450 1.00 79.31 90 ALA A C 1
ATOM 737 O O . ALA A 1 90 ? 24.508 -2.198 -24.955 1.00 79.31 90 ALA A O 1
ATOM 738 N N . SER A 1 91 ? 26.342 -2.780 -26.087 1.00 82.06 91 SER A N 1
ATOM 739 C CA . SER A 1 91 ? 26.816 -1.399 -26.275 1.00 82.06 91 SER A CA 1
ATOM 740 C C . SER A 1 91 ? 25.772 -0.521 -26.979 1.00 82.06 91 SER A C 1
ATOM 742 O O . SER A 1 91 ? 25.585 0.638 -26.605 1.00 82.06 91 SER A O 1
ATOM 744 N N . ASN A 1 92 ? 25.033 -1.097 -27.931 1.00 87.69 92 ASN A N 1
ATOM 745 C CA . ASN A 1 92 ? 23.928 -0.437 -28.623 1.00 87.69 92 ASN A CA 1
ATOM 746 C C . ASN A 1 92 ? 22.749 -0.115 -27.694 1.00 87.69 92 ASN A C 1
ATOM 748 O O . ASN A 1 92 ? 22.101 0.911 -27.883 1.00 87.69 92 ASN A O 1
ATOM 752 N N . PHE A 1 93 ? 22.479 -0.938 -26.677 1.00 87.50 93 PHE A N 1
ATOM 753 C CA . PHE A 1 93 ? 21.413 -0.662 -25.715 1.00 87.50 93 PHE A CA 1
ATOM 754 C C . PHE A 1 93 ? 21.776 0.529 -24.828 1.00 87.50 93 PHE A C 1
ATOM 756 O O . PHE A 1 93 ? 20.986 1.456 -24.680 1.00 87.50 93 PHE A O 1
ATOM 763 N N . ASN A 1 94 ? 23.018 0.585 -24.343 1.00 84.88 94 ASN A N 1
ATOM 764 C CA . ASN A 1 94 ? 23.524 1.747 -23.607 1.00 84.88 94 ASN A CA 1
ATOM 765 C C . ASN A 1 94 ? 23.537 3.025 -24.462 1.00 84.88 94 ASN A C 1
ATOM 767 O O . ASN A 1 94 ? 23.259 4.115 -23.960 1.00 84.88 94 ASN A O 1
ATOM 771 N N . LEU A 1 95 ? 23.847 2.907 -25.756 1.00 88.19 95 LEU A N 1
ATOM 772 C CA . LEU A 1 95 ? 23.747 4.018 -26.701 1.00 88.19 95 LEU A CA 1
ATOM 773 C C . LEU A 1 95 ? 22.295 4.487 -26.869 1.00 88.19 95 LEU A C 1
ATOM 775 O O . LEU A 1 95 ? 22.038 5.690 -26.878 1.00 88.19 95 LEU A O 1
ATOM 779 N N . TRP A 1 96 ? 21.354 3.550 -26.967 1.00 92.50 96 TRP A N 1
ATOM 780 C CA . TRP A 1 96 ? 19.931 3.843 -27.084 1.00 92.50 96 TRP A CA 1
ATOM 781 C C . TRP A 1 96 ? 19.353 4.495 -25.822 1.00 92.50 96 TRP A C 1
ATOM 783 O O . TRP A 1 96 ? 18.630 5.477 -25.943 1.00 92.50 96 TRP A O 1
ATOM 793 N N . LEU A 1 97 ? 19.726 4.040 -24.622 1.00 89.31 97 LEU A N 1
ATOM 794 C CA . LEU A 1 97 ? 19.314 4.685 -23.366 1.00 89.31 97 LEU A CA 1
ATOM 795 C C . LEU A 1 97 ? 19.781 6.147 -23.306 1.00 89.31 97 LEU A C 1
ATOM 797 O O . LEU A 1 97 ? 18.975 7.043 -23.073 1.00 89.31 97 LEU A O 1
ATOM 801 N N . LYS A 1 98 ? 21.052 6.412 -23.643 1.00 87.25 98 LYS A N 1
ATOM 802 C CA . LYS A 1 98 ? 21.571 7.790 -23.742 1.00 87.25 98 LYS A CA 1
ATOM 803 C C . LYS A 1 98 ? 20.796 8.624 -24.759 1.00 87.25 98 LYS A C 1
ATOM 805 O O . LYS A 1 98 ? 20.557 9.809 -24.539 1.00 87.25 98 LYS A O 1
ATOM 810 N N . TYR A 1 99 ? 20.412 8.017 -25.881 1.00 91.69 99 TYR A N 1
ATOM 811 C CA . TYR A 1 99 ? 19.592 8.689 -26.880 1.00 91.69 99 TYR A CA 1
ATOM 812 C C . TYR A 1 99 ? 18.201 9.043 -26.344 1.00 91.69 99 TYR A C 1
ATOM 814 O O . TYR A 1 99 ? 17.756 10.170 -26.546 1.00 91.69 99 TYR A O 1
ATOM 822 N N . VAL A 1 100 ? 17.535 8.114 -25.653 1.00 90.75 100 VAL A N 1
ATOM 823 C CA . VAL A 1 100 ? 16.227 8.334 -25.017 1.00 90.75 100 VAL A CA 1
ATOM 824 C C . VAL A 1 100 ? 16.286 9.522 -24.058 1.00 90.75 100 VAL A C 1
ATOM 826 O O . VAL A 1 100 ? 15.431 10.406 -24.144 1.00 90.75 100 VAL A O 1
ATOM 829 N N . ASP A 1 101 ? 17.320 9.594 -23.218 1.00 87.06 101 ASP A N 1
ATOM 830 C CA . ASP A 1 101 ? 17.516 10.707 -22.284 1.00 87.06 101 ASP A CA 1
ATOM 831 C C . ASP A 1 101 ? 17.674 12.041 -23.025 1.00 87.06 101 ASP A C 1
ATOM 833 O O . ASP A 1 101 ? 16.984 13.016 -22.723 1.00 87.06 101 ASP A O 1
ATOM 837 N N . MET A 1 102 ? 18.524 12.087 -24.058 1.00 88.88 102 MET A N 1
ATOM 838 C CA . MET A 1 102 ? 18.714 13.289 -24.881 1.00 88.88 102 MET A CA 1
ATOM 839 C C . MET A 1 102 ? 17.437 13.697 -25.627 1.00 88.88 102 MET A C 1
ATOM 841 O O . MET A 1 102 ? 17.136 14.887 -25.754 1.00 88.88 102 MET A O 1
ATOM 845 N N . TYR A 1 103 ? 16.686 12.720 -26.134 1.00 90.94 103 TYR A N 1
ATOM 846 C CA . TYR A 1 103 ? 15.444 12.944 -26.862 1.00 90.94 103 TYR A CA 1
ATOM 847 C C . TYR A 1 103 ? 14.389 13.563 -25.943 1.00 90.94 103 TYR A C 1
ATOM 849 O O . TYR A 1 103 ? 13.824 14.611 -26.267 1.00 90.94 103 TYR A O 1
ATOM 857 N N . ARG A 1 104 ? 14.191 12.976 -24.757 1.00 89.44 104 ARG A N 1
ATOM 858 C CA . ARG A 1 104 ? 13.272 13.476 -23.726 1.00 89.44 104 ARG A CA 1
ATOM 859 C C . ARG A 1 104 ? 13.698 14.831 -23.174 1.00 89.44 104 ARG A C 1
ATOM 861 O O . ARG A 1 104 ? 12.844 15.694 -23.011 1.00 89.44 104 ARG A O 1
ATOM 868 N N . ALA A 1 105 ? 14.993 15.069 -22.970 1.00 88.06 105 ALA A N 1
ATOM 869 C CA . ALA A 1 105 ? 15.494 16.375 -22.541 1.00 88.06 105 ALA A CA 1
ATOM 870 C C . ALA A 1 105 ? 15.193 17.483 -23.567 1.00 88.06 105 ALA A C 1
ATOM 872 O O . ALA A 1 105 ? 14.896 18.614 -23.193 1.00 88.06 105 ALA A O 1
ATOM 873 N N . LYS A 1 106 ? 15.238 17.165 -24.868 1.00 88.94 106 LYS A N 1
ATOM 874 C CA . LYS A 1 106 ? 14.969 18.131 -25.943 1.00 88.94 106 LYS A CA 1
ATOM 875 C C . LYS A 1 106 ? 13.479 18.332 -26.233 1.00 88.94 106 LYS A C 1
ATOM 877 O O . LYS A 1 106 ? 13.085 19.428 -26.624 1.00 88.94 106 LYS A O 1
ATOM 882 N N . LYS A 1 107 ? 12.670 17.274 -26.140 1.00 88.50 107 LYS A N 1
ATOM 883 C CA . LYS A 1 107 ? 11.258 17.278 -26.564 1.00 88.50 107 LYS A CA 1
ATOM 884 C C . LYS A 1 107 ? 10.265 17.334 -25.405 1.00 88.50 107 LYS A C 1
ATOM 886 O O . LYS A 1 107 ? 9.170 17.858 -25.574 1.00 88.50 107 LYS A O 1
ATOM 891 N N . GLY A 1 108 ? 10.653 16.834 -24.239 1.00 85.06 108 GLY A N 1
ATOM 892 C CA . GLY A 1 108 ? 9.791 16.580 -23.090 1.00 85.06 108 GLY A CA 1
ATOM 893 C C . GLY A 1 108 ? 9.483 15.088 -22.927 1.00 85.06 108 GLY A C 1
ATOM 894 O O . GLY A 1 108 ? 9.422 14.336 -23.900 1.00 85.06 108 GLY A O 1
ATOM 895 N N . ASN A 1 109 ? 9.251 14.662 -21.683 1.00 81.50 109 ASN A N 1
ATOM 896 C CA . ASN A 1 109 ? 8.994 13.258 -21.332 1.00 81.50 109 ASN A CA 1
ATOM 897 C C . ASN A 1 109 ? 7.741 12.665 -22.001 1.00 81.50 109 ASN A C 1
ATOM 899 O O . ASN A 1 109 ? 7.672 11.456 -22.190 1.00 81.50 109 ASN A O 1
ATOM 903 N N . SER A 1 110 ? 6.768 13.497 -22.381 1.00 86.44 110 SER A N 1
ATOM 904 C CA . SER A 1 110 ? 5.514 13.066 -23.013 1.00 86.44 110 SER A CA 1
ATOM 905 C C . SER A 1 110 ? 5.653 12.630 -24.475 1.00 86.44 110 SER A C 1
ATOM 907 O O . SER A 1 110 ? 4.682 12.155 -25.057 1.00 86.44 110 SER A O 1
ATOM 909 N N . TRP A 1 111 ? 6.829 12.808 -25.082 1.00 90.12 111 TRP A N 1
ATOM 910 C CA . TRP A 1 111 ? 7.094 12.399 -26.466 1.00 90.12 111 TRP A CA 1
ATOM 911 C C . TRP A 1 111 ? 7.629 10.978 -26.593 1.00 90.12 111 TRP A C 1
ATOM 913 O O . TRP A 1 111 ? 7.741 10.482 -27.706 1.00 90.12 111 TRP A O 1
ATOM 923 N N . PHE A 1 112 ? 8.002 10.355 -25.477 1.00 92.25 112 PHE A N 1
ATOM 924 C CA . PHE A 1 112 ? 8.354 8.946 -25.433 1.00 92.25 112 PHE A CA 1
ATOM 925 C C . PHE A 1 112 ? 8.184 8.447 -23.999 1.00 92.25 112 PHE A C 1
ATOM 927 O O . PHE A 1 112 ? 9.031 8.711 -23.141 1.00 92.25 112 PHE A O 1
ATOM 934 N N . TRP A 1 113 ? 7.080 7.769 -23.711 1.00 92.81 113 TRP A N 1
ATOM 935 C CA . TRP A 1 113 ? 6.694 7.384 -22.355 1.00 92.81 113 TRP A CA 1
ATOM 936 C C . TRP A 1 113 ? 7.452 6.149 -21.862 1.00 92.81 113 TRP A C 1
ATOM 938 O O . TRP A 1 113 ? 7.914 5.312 -22.634 1.00 92.81 113 TRP A O 1
ATOM 948 N N . ASP A 1 114 ? 7.556 5.990 -20.543 1.00 94.31 114 ASP A N 1
ATOM 949 C CA . ASP A 1 114 ? 8.144 4.781 -19.948 1.00 94.31 114 ASP A CA 1
ATOM 950 C C . ASP A 1 114 ? 7.327 3.517 -20.286 1.00 94.31 114 ASP A C 1
ATOM 952 O O . ASP A 1 114 ? 7.888 2.435 -20.442 1.00 94.31 114 ASP A O 1
ATOM 956 N N . SER A 1 115 ? 6.015 3.658 -20.499 1.00 93.25 115 SER A N 1
ATOM 957 C CA . SER A 1 115 ? 5.142 2.589 -20.998 1.00 93.25 115 SER A CA 1
ATOM 958 C C . SER A 1 115 ? 5.484 2.139 -22.421 1.00 93.25 115 SER A C 1
ATOM 960 O O . SER A 1 115 ? 5.323 0.959 -22.732 1.00 93.25 115 SER A O 1
ATOM 962 N N . GLU A 1 116 ? 5.982 3.040 -23.275 1.00 94.62 116 GLU A N 1
ATOM 963 C CA . GLU A 1 116 ? 6.442 2.687 -24.621 1.00 94.62 116 GLU A CA 1
ATOM 964 C C . GLU A 1 116 ? 7.722 1.856 -24.552 1.00 94.62 116 GLU A C 1
ATOM 966 O O . GLU A 1 116 ? 7.818 0.839 -25.233 1.00 94.62 116 GLU A O 1
ATOM 971 N N . MET A 1 117 ? 8.662 2.209 -23.665 1.00 93.75 117 MET A N 1
ATOM 972 C CA . MET A 1 117 ? 9.851 1.382 -23.409 1.00 93.75 117 MET A CA 1
ATOM 973 C C . MET A 1 117 ? 9.466 -0.027 -22.942 1.00 93.75 117 MET A C 1
ATOM 975 O O . MET A 1 117 ? 9.985 -1.008 -23.470 1.00 93.75 117 MET A O 1
ATOM 979 N N . VAL A 1 118 ? 8.510 -0.140 -22.011 1.00 95.06 118 VAL A N 1
ATOM 980 C CA . VAL A 1 118 ? 7.973 -1.442 -21.572 1.00 95.06 118 VAL A CA 1
ATOM 981 C C . VAL A 1 118 ? 7.369 -2.216 -22.745 1.00 95.06 118 VAL A C 1
ATOM 983 O O . VAL A 1 118 ? 7.595 -3.420 -22.858 1.00 95.06 118 VAL A O 1
ATOM 986 N N . GLY A 1 119 ? 6.632 -1.543 -23.634 1.00 94.12 119 GLY A N 1
ATOM 987 C CA . GLY A 1 119 ? 6.090 -2.148 -24.852 1.00 94.12 119 GLY A CA 1
ATOM 988 C C . GLY A 1 119 ? 7.179 -2.713 -25.767 1.00 94.12 119 GLY A C 1
ATOM 989 O O . GLY A 1 119 ? 7.063 -3.848 -26.224 1.00 94.12 119 GLY A O 1
ATOM 990 N N . LEU A 1 120 ? 8.272 -1.970 -25.973 1.00 93.81 120 LEU A N 1
ATOM 991 C CA . LEU A 1 120 ? 9.415 -2.439 -26.765 1.00 93.81 120 LEU A CA 1
ATOM 992 C C . LEU A 1 120 ? 10.060 -3.690 -26.165 1.00 93.81 120 LEU A C 1
ATOM 994 O O . LEU A 1 120 ? 10.382 -4.616 -26.906 1.00 93.81 120 LEU A O 1
ATOM 998 N N . PHE A 1 121 ? 10.220 -3.741 -24.840 1.00 92.38 121 PHE A N 1
ATOM 999 C CA . PHE A 1 121 ? 10.795 -4.908 -24.169 1.00 92.38 121 PHE A CA 1
ATOM 1000 C C . PHE A 1 121 ? 9.864 -6.122 -24.259 1.00 92.38 121 PHE A C 1
ATOM 1002 O O . PHE A 1 121 ? 10.302 -7.213 -24.603 1.00 92.38 121 PHE A O 1
ATOM 1009 N N . ARG A 1 122 ? 8.558 -5.939 -24.049 1.00 92.00 122 ARG A N 1
ATOM 1010 C CA . ARG A 1 122 ? 7.568 -7.029 -24.126 1.00 92.00 122 ARG A CA 1
ATOM 1011 C C . ARG A 1 122 ? 7.412 -7.649 -25.506 1.00 92.00 122 ARG A C 1
ATOM 1013 O O . ARG A 1 122 ? 7.019 -8.805 -25.610 1.00 92.00 122 ARG A O 1
ATOM 1020 N N . ASN A 1 123 ? 7.730 -6.905 -26.562 1.00 89.31 123 ASN A N 1
ATOM 1021 C CA . ASN A 1 123 ? 7.721 -7.451 -27.917 1.00 89.31 123 ASN A CA 1
ATOM 1022 C C . ASN A 1 123 ? 8.816 -8.507 -28.136 1.00 89.31 123 ASN A C 1
ATOM 1024 O O . ASN A 1 123 ? 8.776 -9.219 -29.136 1.00 89.31 123 ASN A O 1
ATOM 1028 N N . THR A 1 124 ? 9.815 -8.579 -27.251 1.00 84.38 124 THR A N 1
ATOM 1029 C CA . THR A 1 124 ? 11.055 -9.332 -27.489 1.00 84.38 124 THR A CA 1
ATOM 1030 C C . THR A 1 124 ? 11.415 -10.276 -26.347 1.00 84.38 124 THR A C 1
ATOM 1032 O O . THR A 1 124 ? 12.224 -11.182 -26.549 1.00 84.38 124 THR A O 1
ATOM 1035 N N . MET A 1 125 ? 10.809 -10.107 -25.168 1.00 88.00 125 MET A N 1
ATOM 1036 C CA . MET A 1 125 ? 11.039 -10.957 -24.002 1.00 88.00 125 MET A CA 1
ATOM 1037 C C . MET A 1 125 ? 9.770 -11.097 -23.134 1.00 88.00 125 MET A C 1
ATOM 1039 O O . MET A 1 125 ? 8.932 -10.190 -23.119 1.00 88.00 125 MET A O 1
ATOM 1043 N N . PRO A 1 126 ? 9.602 -12.218 -22.407 1.00 89.25 126 PRO A N 1
ATOM 1044 C CA . PRO A 1 126 ? 8.485 -12.415 -21.481 1.00 89.25 126 PRO A CA 1
ATOM 1045 C C . PRO A 1 126 ? 8.527 -11.435 -20.297 1.00 89.25 126 PRO A C 1
ATOM 1047 O O . PRO A 1 126 ? 9.578 -10.895 -19.956 1.00 89.25 126 PRO A O 1
ATOM 1050 N N . ASP A 1 127 ? 7.390 -11.246 -19.618 1.00 89.56 127 ASP A N 1
ATOM 1051 C CA . ASP A 1 127 ? 7.246 -10.286 -18.507 1.00 89.56 127 ASP A CA 1
ATOM 1052 C C . ASP A 1 127 ? 8.299 -10.460 -17.398 1.00 89.56 127 ASP A C 1
ATOM 1054 O O . ASP A 1 127 ? 8.812 -9.466 -16.883 1.00 89.56 127 ASP A O 1
ATOM 1058 N N . ASP A 1 128 ? 8.674 -11.698 -17.061 1.00 87.38 128 ASP A N 1
ATOM 1059 C CA . ASP A 1 128 ? 9.710 -11.987 -16.060 1.00 87.38 128 ASP A CA 1
ATOM 1060 C C . ASP A 1 128 ? 11.083 -11.409 -16.458 1.00 87.38 128 ASP A C 1
ATOM 1062 O O . ASP A 1 128 ? 11.812 -10.865 -15.618 1.00 87.38 128 ASP A O 1
ATOM 1066 N N . ASP A 1 129 ? 11.420 -11.476 -17.748 1.00 87.94 129 ASP A N 1
ATOM 1067 C CA . ASP A 1 129 ? 12.650 -10.914 -18.305 1.00 87.94 129 ASP A CA 1
ATOM 1068 C C . ASP A 1 129 ? 12.585 -9.385 -18.362 1.00 87.94 129 ASP A C 1
ATOM 1070 O O . ASP A 1 129 ? 13.554 -8.717 -17.993 1.00 87.94 129 ASP A O 1
ATOM 1074 N N . VAL A 1 130 ? 11.423 -8.823 -18.717 1.00 91.94 130 VAL A N 1
ATOM 1075 C CA . VAL A 1 130 ? 11.195 -7.370 -18.701 1.00 91.94 130 VAL A CA 1
ATOM 1076 C C . VAL A 1 130 ? 11.374 -6.813 -17.288 1.00 91.94 130 VAL A C 1
ATOM 1078 O O . VAL A 1 130 ? 12.073 -5.819 -17.095 1.00 91.94 130 VAL A O 1
ATOM 1081 N N . VAL A 1 131 ? 10.797 -7.463 -16.274 1.00 90.81 131 VAL A N 1
ATOM 1082 C CA . VAL A 1 131 ? 10.928 -7.032 -14.875 1.00 90.81 131 VAL A CA 1
ATOM 1083 C C . VAL A 1 131 ? 12.377 -7.118 -14.398 1.00 90.81 131 VAL A C 1
ATOM 1085 O O . VAL A 1 131 ? 12.846 -6.203 -13.712 1.00 90.81 131 VAL A O 1
ATOM 1088 N N . ARG A 1 132 ? 13.120 -8.166 -14.786 1.00 88.00 132 ARG A N 1
ATOM 1089 C CA . ARG A 1 132 ? 14.561 -8.257 -14.504 1.00 88.00 132 ARG A CA 1
ATOM 1090 C C . ARG A 1 132 ? 15.325 -7.101 -15.150 1.00 88.00 132 ARG A C 1
ATOM 1092 O O . ARG A 1 132 ? 16.111 -6.457 -14.458 1.00 88.00 132 ARG A O 1
ATOM 1099 N N . LEU A 1 133 ? 15.080 -6.816 -16.428 1.00 89.94 133 LEU A N 1
ATOM 1100 C CA . LEU A 1 133 ? 15.734 -5.719 -17.143 1.00 89.94 133 LEU A CA 1
ATOM 1101 C C . LEU A 1 133 ? 15.442 -4.370 -16.478 1.00 89.94 133 LEU A C 1
ATOM 1103 O O . LEU A 1 133 ? 16.363 -3.602 -16.216 1.00 89.94 133 LEU A O 1
ATOM 1107 N N . ILE A 1 134 ? 14.182 -4.098 -16.133 1.00 92.75 134 ILE A N 1
ATOM 1108 C CA . ILE A 1 134 ? 13.797 -2.864 -15.437 1.00 92.75 134 ILE A CA 1
ATOM 1109 C C . ILE A 1 134 ? 14.500 -2.760 -14.081 1.00 92.75 134 ILE A C 1
ATOM 1111 O O . ILE A 1 134 ? 14.966 -1.683 -13.714 1.00 92.75 134 ILE A O 1
ATOM 1115 N N . HIS A 1 135 ? 14.626 -3.863 -13.340 1.00 88.00 135 HIS A N 1
ATOM 1116 C CA . HIS A 1 135 ? 15.376 -3.862 -12.086 1.00 88.00 135 HIS A CA 1
ATOM 1117 C C . HIS A 1 135 ? 16.865 -3.535 -12.297 1.00 88.00 135 HIS A C 1
ATOM 1119 O O . HIS A 1 135 ? 17.431 -2.799 -11.495 1.00 88.00 135 HIS A O 1
ATOM 1125 N N . ILE A 1 136 ? 17.490 -4.010 -13.380 1.00 87.44 136 ILE A N 1
ATOM 1126 C CA . ILE A 1 136 ? 18.870 -3.637 -13.743 1.00 87.44 136 ILE A CA 1
ATOM 1127 C C . ILE A 1 136 ? 18.954 -2.145 -14.080 1.00 87.44 136 ILE A C 1
ATOM 1129 O O . ILE A 1 136 ? 19.821 -1.449 -13.553 1.00 87.44 136 ILE A O 1
ATOM 1133 N N . LEU A 1 137 ? 18.027 -1.631 -14.898 1.00 89.69 137 LEU A N 1
ATOM 1134 C CA . LEU A 1 137 ? 17.954 -0.203 -15.230 1.00 89.69 137 LEU A CA 1
ATOM 1135 C C . LEU A 1 137 ? 17.846 0.656 -13.968 1.00 89.69 137 LEU A C 1
ATOM 1137 O O . LEU A 1 137 ? 18.510 1.681 -13.864 1.00 89.69 137 LEU A O 1
ATOM 1141 N N . ARG A 1 138 ? 17.070 0.207 -12.980 1.00 90.50 138 ARG A N 1
ATOM 1142 C CA . ARG A 1 138 ? 16.880 0.903 -11.704 1.00 90.50 138 ARG A CA 1
ATOM 1143 C C . ARG A 1 138 ? 18.177 1.122 -10.918 1.00 90.50 138 ARG A C 1
ATOM 1145 O O . ARG A 1 138 ? 18.263 2.091 -10.171 1.00 90.50 138 ARG A O 1
ATOM 1152 N N . GLN A 1 139 ? 19.176 0.252 -11.087 1.00 84.75 139 GLN A N 1
ATOM 1153 C CA . GLN A 1 139 ? 20.481 0.383 -10.424 1.00 84.75 139 GLN A CA 1
ATOM 1154 C C . GLN A 1 139 ? 21.345 1.500 -11.027 1.00 84.75 139 GLN A C 1
ATOM 1156 O O . GLN A 1 139 ? 22.327 1.918 -10.416 1.00 84.75 139 GLN A O 1
ATOM 1161 N N . ASN A 1 140 ? 20.993 2.008 -12.211 1.00 80.81 140 ASN A N 1
ATOM 1162 C CA . ASN A 1 140 ? 21.611 3.200 -12.776 1.00 80.81 140 ASN A CA 1
ATOM 1163 C C . ASN A 1 140 ? 20.888 4.452 -12.234 1.00 80.81 140 ASN A C 1
ATOM 1165 O O . ASN A 1 140 ? 19.700 4.621 -12.522 1.00 80.81 140 ASN A O 1
ATOM 1169 N N . PRO A 1 141 ? 21.576 5.364 -11.513 1.00 75.81 141 PRO A N 1
ATOM 1170 C CA . PRO A 1 141 ? 20.946 6.550 -10.929 1.00 75.81 141 PRO A CA 1
ATOM 1171 C C . PRO A 1 141 ? 20.141 7.399 -11.923 1.00 75.81 141 PRO A C 1
ATOM 1173 O O . PRO A 1 141 ? 19.081 7.899 -11.563 1.00 75.81 141 PRO A O 1
ATOM 1176 N N . GLY A 1 142 ? 20.589 7.514 -13.181 1.00 77.19 142 GLY A N 1
ATOM 1177 C CA . GLY A 1 142 ? 19.870 8.270 -14.218 1.00 77.19 142 GLY A CA 1
ATOM 1178 C C . GLY A 1 142 ? 18.568 7.611 -14.693 1.00 77.19 142 GLY A C 1
ATOM 1179 O O . GLY A 1 142 ? 17.711 8.276 -15.262 1.00 77.19 142 GLY A O 1
ATOM 1180 N N . MET A 1 143 ? 18.394 6.316 -14.425 1.00 82.94 143 MET A N 1
ATOM 1181 C CA . MET A 1 143 ? 17.251 5.516 -14.869 1.00 82.94 143 MET A CA 1
ATOM 1182 C C . MET A 1 143 ? 16.340 5.079 -13.722 1.00 82.94 143 MET A C 1
ATOM 1184 O O . MET A 1 143 ? 15.297 4.483 -13.988 1.00 82.94 143 MET A O 1
ATOM 1188 N N . LYS A 1 144 ? 16.686 5.376 -12.462 1.00 89.44 144 LYS A N 1
ATOM 1189 C CA . LYS A 1 144 ? 15.937 4.906 -11.289 1.00 89.44 144 LYS A CA 1
ATOM 1190 C C . LYS A 1 144 ? 14.460 5.295 -11.346 1.00 89.44 144 LYS A C 1
ATOM 1192 O O . LYS A 1 144 ? 13.600 4.423 -11.299 1.00 89.44 144 LYS A O 1
ATOM 1197 N N . ASP A 1 145 ? 14.163 6.581 -11.511 1.00 89.56 145 ASP A N 1
ATOM 1198 C CA . ASP A 1 145 ? 12.779 7.071 -11.508 1.00 89.56 145 ASP A CA 1
ATOM 1199 C C . ASP A 1 145 ? 11.982 6.564 -12.717 1.00 89.56 145 ASP A C 1
ATOM 1201 O O . ASP A 1 145 ? 10.782 6.304 -12.619 1.00 89.56 145 ASP A O 1
ATOM 1205 N N . HIS A 1 146 ? 12.650 6.401 -13.863 1.00 90.44 146 HIS A N 1
ATOM 1206 C CA . HIS A 1 146 ? 12.062 5.789 -15.053 1.00 90.44 146 HIS A CA 1
ATOM 1207 C C . HIS A 1 146 ? 11.719 4.321 -14.796 1.00 90.44 146 HIS A C 1
ATOM 1209 O O . HIS A 1 146 ? 10.601 3.893 -15.070 1.00 90.44 146 HIS A O 1
ATOM 1215 N N . ALA A 1 147 ? 12.643 3.563 -14.210 1.00 93.06 147 ALA A N 1
ATOM 1216 C CA . ALA A 1 147 ? 12.428 2.170 -13.860 1.00 93.06 147 ALA A CA 1
ATOM 1217 C C . ALA A 1 147 ? 11.313 2.006 -12.813 1.00 93.06 147 ALA A C 1
ATOM 1219 O O . ALA A 1 147 ? 10.457 1.140 -12.981 1.00 93.06 147 ALA A O 1
ATOM 1220 N N . ASP A 1 148 ? 11.249 2.873 -11.796 1.00 94.56 148 ASP A N 1
ATOM 1221 C CA . ASP A 1 148 ? 10.162 2.886 -10.807 1.00 94.56 148 ASP A CA 1
ATOM 1222 C C . ASP A 1 148 ? 8.802 3.117 -11.498 1.00 94.56 148 ASP A C 1
ATOM 1224 O O . ASP A 1 148 ? 7.833 2.402 -11.225 1.00 94.56 148 ASP A O 1
ATOM 1228 N N . ARG A 1 149 ? 8.736 4.044 -12.470 1.00 94.56 149 ARG A N 1
ATOM 1229 C CA . ARG A 1 149 ? 7.534 4.276 -13.293 1.00 94.56 149 ARG A CA 1
ATOM 1230 C C . ARG A 1 149 ? 7.171 3.090 -14.192 1.00 94.56 149 ARG A C 1
ATOM 1232 O O . ARG A 1 149 ? 5.988 2.787 -14.344 1.00 94.56 149 ARG A O 1
ATOM 1239 N N . MET A 1 150 ? 8.152 2.389 -14.757 1.00 95.38 150 MET A N 1
ATOM 1240 C CA . MET A 1 150 ? 7.908 1.169 -15.536 1.00 95.38 150 MET A CA 1
ATOM 1241 C C . MET A 1 150 ? 7.362 0.039 -14.656 1.00 95.38 150 MET A C 1
ATOM 1243 O O . MET A 1 150 ? 6.398 -0.623 -15.042 1.00 95.38 150 MET A O 1
ATOM 1247 N N . GLN A 1 151 ? 7.924 -0.154 -13.456 1.00 95.06 151 GLN A N 1
ATOM 1248 C CA . GLN A 1 151 ? 7.442 -1.166 -12.513 1.00 95.06 151 GLN A CA 1
ATOM 1249 C C . GLN A 1 151 ? 6.005 -0.879 -12.080 1.00 95.06 151 GLN A C 1
ATOM 1251 O O . GLN A 1 151 ? 5.169 -1.775 -12.152 1.00 95.06 151 GLN A O 1
ATOM 1256 N N . ILE A 1 152 ? 5.670 0.355 -11.683 1.00 94.50 152 ILE A N 1
ATOM 1257 C CA . ILE A 1 152 ? 4.291 0.668 -11.273 1.00 94.50 152 ILE A CA 1
ATOM 1258 C C . ILE A 1 152 ? 3.293 0.559 -12.433 1.00 94.50 152 ILE A C 1
ATOM 1260 O O . ILE A 1 152 ? 2.168 0.095 -12.234 1.00 94.50 152 ILE A O 1
ATOM 1264 N N . TYR A 1 153 ? 3.701 0.917 -13.654 1.00 94.25 153 TYR A N 1
ATOM 1265 C CA . TYR A 1 153 ? 2.895 0.705 -14.855 1.00 94.25 153 TYR A CA 1
ATOM 1266 C C . TYR A 1 153 ? 2.577 -0.781 -15.042 1.00 94.25 153 TYR A C 1
ATOM 1268 O O . TYR A 1 153 ? 1.412 -1.165 -15.090 1.00 94.25 153 TYR A O 1
ATOM 1276 N N . MET A 1 154 ? 3.593 -1.643 -15.043 1.00 94.44 154 MET A N 1
ATOM 1277 C CA . MET A 1 154 ? 3.397 -3.087 -15.180 1.00 94.44 154 MET A CA 1
ATOM 1278 C C . MET A 1 154 ? 2.597 -3.690 -14.008 1.00 94.44 154 MET A C 1
ATOM 1280 O O . MET A 1 154 ? 1.732 -4.539 -14.216 1.00 94.44 154 MET A O 1
ATOM 1284 N N . PHE A 1 155 ? 2.815 -3.207 -12.782 1.00 94.75 155 PHE A N 1
ATOM 1285 C CA . PHE A 1 155 ? 2.124 -3.657 -11.568 1.00 94.75 155 PHE A CA 1
ATOM 1286 C C . PHE A 1 155 ? 0.610 -3.407 -11.608 1.00 94.75 155 PHE A C 1
ATOM 1288 O O . PHE A 1 155 ? -0.179 -4.188 -11.064 1.00 94.75 155 PHE A O 1
ATOM 1295 N N . THR A 1 156 ? 0.202 -2.295 -12.221 1.00 91.44 156 THR A N 1
ATOM 1296 C CA . THR A 1 156 ? -1.199 -1.850 -12.261 1.00 91.44 156 THR A CA 1
ATOM 1297 C C . THR A 1 156 ? -1.988 -2.430 -13.432 1.00 91.44 156 THR A C 1
ATOM 1299 O O . THR A 1 156 ? -3.214 -2.414 -13.384 1.00 91.44 156 THR A O 1
ATOM 1302 N N . GLN A 1 157 ? -1.326 -2.998 -14.442 1.00 89.25 157 GLN A N 1
ATOM 1303 C CA . GLN A 1 157 ? -1.999 -3.510 -15.635 1.00 89.25 157 GLN A CA 1
ATOM 1304 C C . GLN A 1 157 ? -2.747 -4.830 -15.440 1.00 89.25 157 GLN A C 1
ATOM 1306 O O . GLN A 1 157 ? -3.890 -4.956 -15.871 1.00 89.25 157 GLN A O 1
ATOM 1311 N N . ALA A 1 158 ? -2.095 -5.836 -14.852 1.00 87.81 158 ALA A N 1
ATOM 1312 C CA . ALA A 1 158 ? -2.635 -7.192 -14.780 1.00 87.81 158 ALA A CA 1
ATOM 1313 C C . ALA A 1 158 ? -2.185 -7.917 -13.508 1.00 87.81 158 ALA A C 1
ATOM 1315 O O . ALA A 1 158 ? -1.106 -7.665 -12.971 1.00 87.81 158 ALA A O 1
ATOM 1316 N N . LYS A 1 159 ? -3.014 -8.856 -13.032 1.00 90.00 159 LYS A N 1
ATOM 1317 C CA . LYS A 1 159 ? -2.727 -9.644 -11.820 1.00 90.00 159 LYS A CA 1
ATOM 1318 C C . LYS A 1 159 ? -1.470 -10.506 -11.964 1.00 90.00 159 LYS A C 1
ATOM 1320 O O . LYS A 1 159 ? -0.702 -10.592 -11.009 1.00 90.00 159 LYS A O 1
ATOM 1325 N N . ASP A 1 160 ? -1.250 -11.099 -13.135 1.00 89.00 160 ASP A N 1
ATOM 1326 C CA . ASP A 1 160 ? -0.099 -11.977 -13.372 1.00 89.00 160 ASP A CA 1
ATOM 1327 C C . ASP A 1 160 ? 1.207 -11.178 -13.408 1.00 89.00 160 ASP A C 1
ATOM 1329 O O . ASP A 1 160 ? 2.124 -11.476 -12.647 1.00 89.00 160 ASP A O 1
ATOM 1333 N N . THR A 1 161 ? 1.251 -10.072 -14.157 1.00 89.38 161 THR A N 1
ATOM 1334 C CA . THR A 1 161 ? 2.403 -9.157 -14.154 1.00 89.38 161 THR A CA 1
ATOM 1335 C C . THR A 1 161 ? 2.689 -8.607 -12.753 1.00 89.38 161 THR A C 1
ATOM 1337 O O . THR A 1 161 ? 3.841 -8.515 -12.331 1.00 89.38 161 THR A O 1
ATOM 1340 N N . ARG A 1 162 ? 1.646 -8.280 -11.979 1.00 93.88 162 ARG A N 1
ATOM 1341 C CA . ARG A 1 162 ? 1.802 -7.861 -10.581 1.00 93.88 162 ARG A CA 1
ATOM 1342 C C . ARG A 1 162 ? 2.480 -8.934 -9.736 1.00 93.88 162 ARG A C 1
ATOM 1344 O O . ARG A 1 162 ? 3.356 -8.612 -8.935 1.00 93.88 162 ARG A O 1
ATOM 1351 N N . LYS A 1 163 ? 2.076 -10.196 -9.902 1.00 93.50 163 LYS A N 1
ATOM 1352 C CA . LYS A 1 163 ? 2.698 -11.330 -9.216 1.00 93.50 163 LYS A CA 1
ATOM 1353 C C . LYS A 1 163 ? 4.177 -11.438 -9.596 1.00 93.50 163 LYS A C 1
ATOM 1355 O O . LYS A 1 163 ? 4.998 -11.479 -8.688 1.00 93.50 163 LYS A O 1
ATOM 1360 N N . THR A 1 164 ? 4.513 -11.372 -10.886 1.00 93.06 164 THR A N 1
ATOM 1361 C CA . THR A 1 164 ? 5.906 -11.364 -11.366 1.00 93.06 164 THR A CA 1
ATOM 1362 C C . THR A 1 164 ? 6.737 -10.263 -10.704 1.00 93.06 164 THR A C 1
ATOM 1364 O O . THR A 1 164 ? 7.844 -10.521 -10.234 1.00 93.06 164 THR A O 1
ATOM 1367 N N . ILE A 1 165 ? 6.211 -9.038 -10.613 1.00 94.56 165 ILE A N 1
ATOM 1368 C CA . ILE A 1 165 ? 6.919 -7.917 -9.976 1.00 94.56 165 ILE A CA 1
ATOM 1369 C C . ILE A 1 165 ? 7.140 -8.163 -8.485 1.00 94.56 165 ILE A C 1
ATOM 1371 O O . ILE A 1 165 ? 8.249 -7.969 -7.991 1.00 94.56 165 ILE A O 1
ATOM 1375 N N . ILE A 1 166 ? 6.108 -8.618 -7.770 1.00 94.62 166 ILE A N 1
ATOM 1376 C CA . ILE A 1 166 ? 6.209 -8.942 -6.342 1.00 94.62 166 ILE A CA 1
ATOM 1377 C C . ILE A 1 166 ? 7.241 -10.052 -6.114 1.00 94.62 166 ILE A C 1
ATOM 1379 O O . ILE A 1 166 ? 8.068 -9.944 -5.208 1.00 94.62 166 ILE A O 1
ATOM 1383 N N . ASP A 1 167 ? 7.222 -11.100 -6.936 1.00 93.19 167 ASP A N 1
ATOM 1384 C CA . ASP A 1 167 ? 8.163 -12.215 -6.844 1.00 93.19 167 ASP A CA 1
ATOM 1385 C C . ASP A 1 167 ? 9.597 -11.755 -7.166 1.00 93.19 167 ASP A C 1
ATOM 1387 O O . ASP A 1 167 ? 10.546 -12.168 -6.494 1.00 93.19 167 ASP A O 1
ATOM 1391 N N . ALA A 1 168 ? 9.769 -10.834 -8.121 1.00 91.62 168 ALA A N 1
ATOM 1392 C CA . ALA A 1 168 ? 11.059 -10.220 -8.416 1.00 91.62 168 ALA A CA 1
ATOM 1393 C C . ALA A 1 168 ? 11.589 -9.388 -7.240 1.00 91.62 168 ALA A C 1
ATOM 1395 O O . ALA A 1 168 ? 12.731 -9.609 -6.836 1.00 91.62 168 ALA A O 1
ATOM 1396 N N . TRP A 1 169 ? 10.769 -8.510 -6.647 1.00 93.94 169 TRP A N 1
ATOM 1397 C CA . TRP A 1 169 ? 11.134 -7.746 -5.447 1.00 93.94 169 TRP A CA 1
ATOM 1398 C C . TRP A 1 169 ? 11.536 -8.666 -4.291 1.00 93.94 169 TRP A C 1
ATOM 1400 O O . TRP A 1 169 ? 12.566 -8.456 -3.652 1.00 93.94 169 TRP A O 1
ATOM 1410 N N . LEU A 1 170 ? 10.777 -9.742 -4.056 1.00 93.25 170 LEU A N 1
ATOM 1411 C CA . LEU A 1 170 ? 11.105 -10.722 -3.019 1.00 93.25 170 LEU A CA 1
ATOM 1412 C C . LEU A 1 170 ? 12.409 -11.457 -3.324 1.00 93.25 170 LEU A C 1
ATOM 1414 O O . LEU A 1 170 ? 13.188 -11.723 -2.410 1.00 93.25 170 LEU A O 1
ATOM 1418 N N . ARG A 1 171 ? 12.675 -11.805 -4.587 1.00 90.38 171 ARG A N 1
ATOM 1419 C CA . ARG A 1 171 ? 13.914 -12.479 -4.999 1.00 90.38 171 ARG A CA 1
ATOM 1420 C C . ARG A 1 171 ? 15.135 -11.591 -4.768 1.00 90.38 171 ARG A C 1
ATOM 1422 O O . ARG A 1 171 ? 16.137 -12.096 -4.269 1.00 90.38 171 ARG A O 1
ATOM 1429 N N . THR A 1 172 ? 15.036 -10.302 -5.081 1.00 87.88 172 THR A N 1
ATOM 1430 C CA . THR A 1 172 ? 16.123 -9.323 -4.919 1.00 87.88 172 THR A CA 1
ATOM 1431 C C . THR A 1 172 ? 16.199 -8.716 -3.517 1.00 87.88 172 THR A C 1
ATOM 1433 O O . THR A 1 172 ? 17.077 -7.895 -3.277 1.00 87.88 172 THR A O 1
ATOM 1436 N N . ASN A 1 173 ? 15.328 -9.131 -2.585 1.00 90.56 173 ASN A N 1
ATOM 1437 C CA . ASN A 1 173 ? 15.192 -8.540 -1.248 1.00 90.56 173 ASN A CA 1
ATOM 1438 C C . ASN A 1 173 ? 14.999 -7.015 -1.308 1.00 90.56 173 ASN A C 1
ATOM 1440 O O . ASN A 1 173 ? 15.631 -6.273 -0.558 1.00 90.56 173 ASN A O 1
ATOM 1444 N N . GLU A 1 174 ? 14.142 -6.542 -2.214 1.00 91.62 174 GLU A N 1
ATOM 1445 C CA . GLU A 1 174 ? 13.846 -5.116 -2.343 1.00 91.62 174 GLU A CA 1
ATOM 1446 C C . GLU A 1 174 ? 13.304 -4.579 -1.010 1.00 91.62 174 GLU A C 1
ATOM 1448 O O . GLU A 1 174 ? 12.386 -5.140 -0.408 1.00 91.62 174 GLU A O 1
ATOM 1453 N N . ASN A 1 175 ? 13.887 -3.500 -0.505 1.00 92.69 175 ASN A N 1
ATOM 1454 C CA . ASN A 1 175 ? 13.521 -2.992 0.810 1.00 92.69 175 ASN A CA 1
ATOM 1455 C C . ASN A 1 175 ? 12.035 -2.552 0.820 1.00 92.69 175 ASN A C 1
ATOM 1457 O O . ASN A 1 175 ? 11.613 -1.855 -0.104 1.00 92.69 175 ASN A O 1
ATOM 1461 N N . PRO A 1 176 ? 11.222 -2.894 1.839 1.00 95.75 176 PRO A N 1
ATOM 1462 C CA . PRO A 1 176 ? 9.835 -2.436 1.938 1.00 95.75 176 PRO A CA 1
ATOM 1463 C C . PRO A 1 176 ? 9.628 -0.921 1.788 1.00 95.75 176 PRO A C 1
ATOM 1465 O O . PRO A 1 176 ? 8.604 -0.519 1.239 1.00 95.75 176 PRO A O 1
ATOM 1468 N N . MET A 1 177 ? 10.575 -0.070 2.203 1.00 94.50 177 MET A N 1
ATOM 1469 C CA . MET A 1 177 ? 10.506 1.379 1.943 1.00 94.50 177 MET A CA 1
ATOM 1470 C C . MET A 1 177 ? 10.717 1.714 0.468 1.00 94.50 177 MET A C 1
ATOM 1472 O O . MET A 1 177 ? 10.056 2.603 -0.062 1.00 94.50 177 MET A O 1
ATOM 1476 N N . GLU A 1 178 ? 11.598 0.991 -0.222 1.00 93.75 178 GLU A N 1
ATOM 1477 C CA . GLU A 1 178 ? 11.779 1.156 -1.664 1.00 93.75 178 GLU A CA 1
ATOM 1478 C C . GLU A 1 178 ? 10.532 0.715 -2.427 1.00 93.75 178 GLU A C 1
ATOM 1480 O O . GLU A 1 178 ? 10.062 1.443 -3.298 1.00 93.75 178 GLU A O 1
ATOM 1485 N N . VAL A 1 179 ? 9.915 -0.404 -2.040 1.00 96.19 179 VAL A N 1
ATOM 1486 C CA . VAL A 1 179 ? 8.633 -0.833 -2.622 1.00 96.19 179 VAL A CA 1
ATOM 1487 C C . VAL A 1 179 ? 7.523 0.182 -2.333 1.00 96.19 179 VAL A C 1
ATOM 1489 O O . VAL A 1 179 ? 6.723 0.484 -3.217 1.00 96.19 179 VAL A O 1
ATOM 1492 N N . PHE A 1 180 ? 7.492 0.779 -1.138 1.00 96.06 180 PHE A N 1
ATOM 1493 C CA . PHE A 1 180 ? 6.556 1.862 -0.815 1.00 96.06 180 PHE A CA 1
ATOM 1494 C C . PHE A 1 180 ? 6.717 3.069 -1.755 1.00 96.06 180 PHE A C 1
ATOM 1496 O O . PHE A 1 180 ? 5.723 3.635 -2.222 1.00 96.06 180 PHE A O 1
ATOM 1503 N N . ASN A 1 181 ? 7.965 3.429 -2.075 1.00 94.25 181 ASN A N 1
ATOM 1504 C CA . ASN A 1 181 ? 8.297 4.502 -3.014 1.00 94.25 181 ASN A CA 1
ATOM 1505 C C . ASN A 1 181 ? 7.866 4.159 -4.442 1.00 94.25 181 ASN A C 1
ATOM 1507 O O . ASN A 1 181 ? 7.202 4.972 -5.083 1.00 94.25 181 ASN A O 1
ATOM 1511 N N . ILE A 1 182 ? 8.185 2.950 -4.915 1.00 95.12 182 ILE A N 1
ATOM 1512 C CA . ILE A 1 182 ? 7.815 2.468 -6.254 1.00 95.12 182 ILE A CA 1
ATOM 1513 C C . ILE A 1 182 ? 6.292 2.481 -6.433 1.00 95.12 182 ILE A C 1
ATOM 1515 O O . ILE A 1 182 ? 5.780 2.923 -7.460 1.00 95.12 182 ILE A O 1
ATOM 1519 N N . LEU A 1 183 ? 5.545 2.063 -5.407 1.00 96.06 183 LEU A N 1
ATOM 1520 C CA . LEU A 1 183 ? 4.079 2.084 -5.403 1.00 96.06 183 LEU A CA 1
ATOM 1521 C C . LEU A 1 183 ? 3.479 3.496 -5.260 1.00 96.06 183 LEU A C 1
ATOM 1523 O O . LEU A 1 183 ? 2.253 3.660 -5.339 1.00 96.06 183 LEU A O 1
ATOM 1527 N N . GLN A 1 184 ? 4.335 4.513 -5.110 1.00 94.50 184 GLN A N 1
ATOM 1528 C CA . GLN A 1 184 ? 3.997 5.929 -4.962 1.00 94.50 184 GLN A CA 1
ATOM 1529 C C . GLN A 1 184 ? 3.107 6.208 -3.745 1.00 94.50 184 GLN A C 1
ATOM 1531 O O . GLN A 1 184 ? 2.276 7.114 -3.766 1.00 94.50 184 GLN A O 1
ATOM 1536 N N . LEU A 1 185 ? 3.272 5.431 -2.672 1.00 94.62 185 LEU A N 1
ATOM 1537 C CA . LEU A 1 185 ? 2.427 5.539 -1.481 1.00 94.62 185 LEU A CA 1
ATOM 1538 C C . LEU A 1 185 ? 2.740 6.777 -0.627 1.00 94.62 185 LEU A C 1
ATOM 1540 O O . LEU A 1 185 ? 1.884 7.211 0.132 1.00 94.62 185 LEU A O 1
ATOM 1544 N N . LYS A 1 186 ? 3.913 7.402 -0.807 1.00 91.94 186 LYS A N 1
ATOM 1545 C CA . LYS A 1 186 ? 4.275 8.678 -0.157 1.00 91.94 186 LYS A CA 1
ATOM 1546 C C . LYS A 1 186 ? 3.327 9.828 -0.493 1.00 91.94 186 LYS A C 1
ATOM 1548 O O . LYS A 1 186 ? 3.158 10.726 0.318 1.00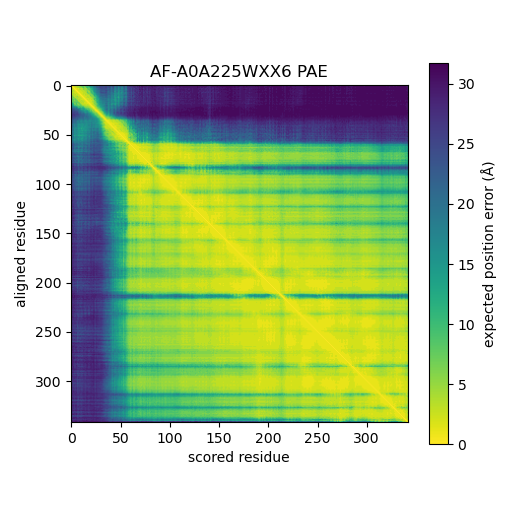 91.94 186 LYS A O 1
ATOM 1553 N N . ASN A 1 187 ? 2.755 9.800 -1.695 1.00 87.81 187 ASN A N 1
ATOM 1554 C CA . ASN A 1 187 ? 1.885 10.853 -2.218 1.00 87.81 187 ASN A CA 1
ATOM 1555 C C . ASN A 1 187 ? 0.440 10.359 -2.387 1.00 87.81 187 ASN A C 1
ATOM 1557 O O . ASN A 1 187 ? -0.379 11.049 -2.990 1.00 87.81 187 ASN A O 1
ATOM 1561 N N . ALA A 1 188 ? 0.141 9.135 -1.944 1.00 89.56 188 ALA A N 1
ATOM 1562 C CA . ALA A 1 188 ? -1.186 8.559 -2.073 1.00 89.56 188 ALA A CA 1
ATOM 1563 C C . ALA A 1 188 ? -2.080 9.080 -0.950 1.00 89.56 188 ALA A C 1
ATOM 1565 O O . ALA A 1 188 ? -1.677 9.078 0.208 1.00 89.56 188 ALA A O 1
ATOM 1566 N N . HIS A 1 189 ? -3.311 9.458 -1.285 1.00 86.81 189 HIS A N 1
ATOM 1567 C CA . HIS A 1 189 ? -4.331 9.658 -0.268 1.00 86.81 189 HIS A CA 1
ATOM 1568 C C . HIS A 1 189 ? -4.774 8.283 0.244 1.00 86.81 189 HIS A C 1
ATOM 1570 O O . HIS A 1 189 ? -5.354 7.503 -0.514 1.00 86.81 189 HIS A O 1
ATOM 1576 N N . ILE A 1 190 ? -4.440 7.957 1.494 1.00 91.12 190 ILE A N 1
ATOM 1577 C CA . ILE A 1 190 ? -4.882 6.719 2.142 1.00 91.12 190 ILE A CA 1
ATOM 1578 C C . ILE A 1 190 ? -5.959 7.035 3.175 1.00 91.12 190 ILE A C 1
ATOM 1580 O O . ILE A 1 190 ? -5.854 7.979 3.954 1.00 91.12 190 ILE A O 1
ATOM 1584 N N . GLY A 1 191 ? -6.995 6.210 3.196 1.00 91.56 191 GLY A N 1
ATOM 1585 C CA . GLY A 1 191 ? -8.133 6.365 4.091 1.00 91.56 191 GLY A CA 1
ATOM 1586 C C . GLY A 1 191 ? -9.046 5.156 3.989 1.00 91.56 191 GLY A C 1
ATOM 1587 O O . GLY A 1 191 ? -8.989 4.411 3.013 1.00 91.56 191 GLY A O 1
ATOM 1588 N N . ALA A 1 192 ? -9.889 4.925 4.991 1.00 92.25 192 ALA A N 1
ATOM 1589 C CA . ALA A 1 192 ? -10.724 3.722 5.055 1.00 92.25 192 ALA A CA 1
ATOM 1590 C C . ALA A 1 192 ? -11.687 3.551 3.865 1.00 92.25 192 ALA A C 1
ATOM 1592 O O . ALA A 1 192 ? -12.087 2.430 3.557 1.00 92.25 192 ALA A O 1
ATOM 1593 N N . PHE A 1 193 ? -12.047 4.652 3.205 1.00 91.62 193 PHE A N 1
ATOM 1594 C CA . PHE A 1 193 ? -12.984 4.683 2.081 1.00 91.62 193 PHE A CA 1
ATOM 1595 C C . PHE A 1 193 ? -12.290 4.812 0.715 1.00 91.62 193 PHE A C 1
ATOM 1597 O O . PHE A 1 193 ? -12.963 4.864 -0.310 1.00 91.62 193 PHE A O 1
ATOM 1604 N N . GLU A 1 194 ? -10.955 4.819 0.697 1.00 93.06 194 GLU A N 1
ATOM 1605 C CA . GLU A 1 194 ? -10.149 4.958 -0.516 1.00 93.06 194 GLU A CA 1
ATOM 1606 C C . GLU A 1 194 ? -9.819 3.610 -1.171 1.00 93.06 194 GLU A C 1
ATOM 1608 O O . GLU A 1 194 ? -9.854 2.541 -0.545 1.00 93.06 194 GLU A O 1
ATOM 1613 N N . ASN A 1 195 ? -9.411 3.651 -2.445 1.00 92.50 195 ASN A N 1
ATOM 1614 C CA . ASN A 1 195 ? -8.839 2.479 -3.105 1.00 92.50 195 ASN A CA 1
ATOM 1615 C C . ASN A 1 195 ? -7.406 2.217 -2.612 1.00 92.50 195 ASN A C 1
ATOM 1617 O O . ASN A 1 195 ? -6.420 2.710 -3.160 1.00 92.50 195 ASN A O 1
ATOM 1621 N N . ASN A 1 196 ? -7.299 1.358 -1.604 1.00 95.12 196 ASN A N 1
ATOM 1622 C CA . ASN A 1 196 ? -6.042 1.006 -0.952 1.00 95.12 196 ASN A CA 1
ATOM 1623 C C . ASN A 1 196 ? -5.342 -0.218 -1.567 1.00 95.12 196 ASN A C 1
ATOM 1625 O O . ASN A 1 196 ? -4.513 -0.843 -0.909 1.00 95.12 196 ASN A O 1
ATOM 1629 N N . GLU A 1 197 ? -5.631 -0.592 -2.818 1.00 94.81 197 GLU A N 1
ATOM 1630 C CA . GLU A 1 197 ? -5.056 -1.803 -3.419 1.00 94.81 197 GLU A CA 1
ATOM 1631 C C . GLU A 1 197 ? -3.519 -1.823 -3.355 1.00 94.81 197 GLU A C 1
ATOM 1633 O O . GLU A 1 197 ? -2.933 -2.823 -2.937 1.00 94.81 197 GLU A O 1
ATOM 1638 N N . LYS A 1 198 ? -2.857 -0.711 -3.697 1.00 96.25 198 LYS A N 1
ATOM 1639 C CA . LYS A 1 198 ? -1.390 -0.603 -3.627 1.00 96.25 198 LYS A CA 1
ATOM 1640 C C . LYS A 1 198 ? -0.872 -0.723 -2.191 1.00 96.25 198 LYS A C 1
ATOM 1642 O O . LYS A 1 198 ? 0.103 -1.436 -1.962 1.00 96.25 198 LYS A O 1
ATOM 1647 N N . LEU A 1 199 ? -1.555 -0.107 -1.225 1.00 97.56 199 LEU A N 1
ATOM 1648 C CA . LEU A 1 199 ? -1.224 -0.224 0.198 1.00 97.56 199 LEU A CA 1
ATOM 1649 C C . LEU A 1 199 ? -1.361 -1.676 0.680 1.00 97.56 199 LEU A C 1
ATOM 1651 O O . LEU A 1 199 ? -0.462 -2.201 1.331 1.00 97.56 199 LEU A O 1
ATOM 1655 N N . PHE A 1 200 ? -2.445 -2.364 0.321 1.00 97.75 200 PHE A N 1
ATOM 1656 C CA . PHE A 1 200 ? -2.661 -3.757 0.712 1.00 97.75 200 PHE A CA 1
ATOM 1657 C C . PHE A 1 200 ? -1.623 -4.698 0.102 1.00 97.75 200 PHE A C 1
ATOM 1659 O O . PHE A 1 200 ? -1.172 -5.632 0.765 1.00 97.75 200 PHE A O 1
ATOM 1666 N N . GLN A 1 201 ? -1.214 -4.463 -1.145 1.00 97.69 201 GLN A N 1
ATOM 1667 C CA . GLN A 1 201 ? -0.133 -5.232 -1.762 1.00 97.69 201 GLN A CA 1
ATOM 1668 C C . GLN A 1 201 ? 1.215 -4.950 -1.097 1.00 97.69 201 GLN A C 1
ATOM 1670 O O . GLN A 1 201 ? 1.967 -5.892 -0.860 1.00 97.69 201 GLN A O 1
ATOM 1675 N N . TRP A 1 202 ? 1.492 -3.699 -0.722 1.00 98.19 202 TRP A N 1
ATOM 1676 C CA . TRP A 1 202 ? 2.675 -3.350 0.061 1.00 98.19 202 TRP A CA 1
ATOM 1677 C C . TRP A 1 202 ? 2.693 -4.053 1.425 1.00 98.19 202 TRP A C 1
ATOM 1679 O O . TRP A 1 202 ? 3.691 -4.675 1.767 1.00 98.19 202 TRP A O 1
ATOM 1689 N N . LEU A 1 203 ? 1.583 -4.066 2.172 1.00 98.25 203 LEU A N 1
ATOM 1690 C CA . LEU A 1 203 ? 1.500 -4.791 3.448 1.00 98.25 203 LEU A CA 1
ATOM 1691 C C . LEU A 1 203 ? 1.750 -6.297 3.265 1.00 98.25 203 LEU A C 1
ATOM 1693 O O . LEU A 1 203 ? 2.535 -6.891 4.005 1.00 98.25 203 LEU A O 1
ATOM 1697 N N . LYS A 1 204 ? 1.141 -6.919 2.243 1.00 97.81 204 LYS A N 1
ATOM 1698 C CA . LYS A 1 204 ? 1.374 -8.338 1.907 1.00 97.81 204 LYS A CA 1
ATOM 1699 C C . LYS A 1 204 ? 2.829 -8.606 1.540 1.00 97.81 204 LYS A C 1
ATOM 1701 O O . LYS A 1 204 ? 3.382 -9.628 1.946 1.00 97.81 204 LYS A O 1
ATOM 1706 N N . TYR A 1 205 ? 3.435 -7.706 0.772 1.00 97.44 205 TYR A N 1
ATOM 1707 C CA . TYR A 1 205 ? 4.846 -7.767 0.427 1.00 97.44 205 TYR A CA 1
ATOM 1708 C C . TYR A 1 205 ? 5.714 -7.720 1.686 1.00 97.44 205 TYR A C 1
ATOM 1710 O O . TYR A 1 205 ? 6.530 -8.614 1.886 1.00 97.44 205 TYR A O 1
ATOM 1718 N N . THR A 1 206 ? 5.485 -6.749 2.571 1.00 97.12 206 THR A N 1
ATOM 1719 C CA . THR A 1 206 ? 6.255 -6.580 3.807 1.00 97.12 206 THR A CA 1
ATOM 1720 C C . THR A 1 206 ? 6.145 -7.802 4.718 1.00 97.12 206 THR A C 1
ATOM 1722 O O . THR A 1 206 ? 7.155 -8.248 5.253 1.00 97.12 206 THR A O 1
ATOM 1725 N N . ILE A 1 207 ? 4.962 -8.419 4.834 1.00 95.81 207 ILE A N 1
ATOM 1726 C CA . ILE A 1 207 ? 4.790 -9.682 5.576 1.00 95.81 207 ILE A CA 1
ATOM 1727 C C . ILE A 1 207 ? 5.689 -10.786 4.999 1.00 95.81 207 ILE A C 1
ATOM 1729 O O . ILE A 1 207 ? 6.418 -11.442 5.742 1.00 95.81 207 ILE A O 1
ATOM 1733 N N . LYS A 1 208 ? 5.675 -10.977 3.673 1.00 95.50 208 LYS A N 1
ATOM 1734 C CA . LYS A 1 208 ? 6.523 -11.978 3.002 1.00 95.50 208 LYS A CA 1
ATOM 1735 C C . LYS A 1 208 ? 8.013 -11.655 3.131 1.00 95.50 208 LYS A C 1
ATOM 1737 O O . LYS A 1 208 ? 8.813 -12.563 3.338 1.00 95.50 208 LYS A O 1
ATOM 1742 N N . TYR A 1 209 ? 8.378 -10.379 3.028 1.00 95.12 209 TYR A N 1
ATOM 1743 C CA . TYR A 1 209 ? 9.747 -9.903 3.195 1.00 95.12 209 TYR A CA 1
ATOM 1744 C C . TYR A 1 209 ? 10.271 -10.226 4.598 1.00 95.12 209 TYR A C 1
ATOM 1746 O O . TYR A 1 209 ? 11.311 -10.866 4.714 1.00 95.12 209 TYR A O 1
ATOM 1754 N N . ARG A 1 210 ? 9.523 -9.878 5.657 1.00 93.31 210 ARG A N 1
ATOM 1755 C CA . ARG A 1 210 ? 9.880 -10.187 7.055 1.00 93.31 210 ARG A CA 1
ATOM 1756 C C . ARG A 1 210 ? 10.046 -11.687 7.287 1.00 93.31 210 ARG A C 1
ATOM 1758 O O . ARG A 1 210 ? 10.989 -12.094 7.942 1.00 93.31 210 ARG A O 1
ATOM 1765 N N . ALA A 1 211 ? 9.159 -12.510 6.723 1.00 92.12 211 ALA A N 1
ATOM 1766 C CA . ALA A 1 211 ? 9.235 -13.965 6.869 1.00 92.12 211 ALA A CA 1
ATOM 1767 C C . ALA A 1 211 ? 10.486 -14.574 6.206 1.00 92.12 211 ALA A C 1
ATOM 1769 O O . ALA A 1 211 ? 10.946 -15.640 6.612 1.00 92.12 211 ALA A O 1
ATOM 1770 N N . LYS A 1 212 ? 11.024 -13.913 5.173 1.00 88.19 212 LYS A N 1
ATOM 1771 C CA . LYS A 1 212 ? 12.273 -14.300 4.504 1.00 88.19 212 LYS A CA 1
ATOM 1772 C C . LYS A 1 212 ? 13.506 -13.692 5.185 1.00 88.19 212 LYS A C 1
ATOM 1774 O O . LYS A 1 212 ? 14.572 -14.308 5.178 1.00 88.19 212 LYS A O 1
ATOM 1779 N N . SER A 1 213 ? 13.374 -12.479 5.719 1.00 79.75 213 SER A N 1
ATOM 1780 C CA . SER A 1 213 ? 14.442 -11.763 6.409 1.00 79.75 213 SER A CA 1
ATOM 1781 C C . SER A 1 213 ? 14.745 -12.405 7.763 1.00 79.75 213 SER A C 1
ATOM 1783 O O . SER A 1 213 ? 13.864 -12.930 8.435 1.00 79.75 213 SER A O 1
ATOM 1785 N N . LYS A 1 214 ? 16.014 -12.367 8.175 1.00 74.25 214 LYS A N 1
ATOM 1786 C CA . LYS A 1 214 ? 16.433 -12.773 9.528 1.00 74.25 214 LYS A CA 1
ATOM 1787 C C . LYS A 1 214 ? 16.489 -11.593 10.500 1.00 74.25 214 LYS A C 1
ATOM 1789 O O . LYS A 1 214 ? 16.862 -11.788 11.654 1.00 74.25 214 LYS A O 1
ATOM 1794 N N . ASP A 1 215 ? 16.193 -10.382 10.034 1.00 75.06 215 ASP A N 1
ATOM 1795 C CA . ASP A 1 215 ? 16.191 -9.185 10.866 1.00 75.06 215 ASP A CA 1
ATOM 1796 C C . ASP A 1 215 ? 14.793 -8.863 11.409 1.00 75.06 215 ASP A C 1
ATOM 1798 O O . ASP A 1 215 ? 13.766 -9.214 10.832 1.00 75.06 215 ASP A O 1
ATOM 1802 N N . ASN A 1 216 ? 14.760 -8.162 12.541 1.00 75.94 216 ASN A N 1
ATOM 1803 C CA . ASN A 1 216 ? 13.525 -7.651 13.133 1.00 75.94 216 ASN A CA 1
ATOM 1804 C C . ASN A 1 216 ? 13.110 -6.309 12.503 1.00 75.94 216 ASN A C 1
ATOM 1806 O O . ASN A 1 216 ? 12.494 -5.488 13.180 1.00 75.94 216 ASN A O 1
ATOM 1810 N N . SER A 1 217 ? 13.467 -6.047 11.242 1.00 84.38 217 SER A N 1
ATOM 1811 C CA . SER A 1 217 ? 13.132 -4.782 10.586 1.00 84.38 217 SER A CA 1
ATOM 1812 C C . SER A 1 217 ? 11.645 -4.706 10.228 1.00 84.38 217 SER A C 1
ATOM 1814 O O . SER A 1 217 ? 10.967 -5.724 10.060 1.00 84.38 217 SER A O 1
ATOM 1816 N N . PHE A 1 218 ? 11.137 -3.477 10.093 1.00 91.25 218 PHE A N 1
ATOM 1817 C CA . PHE A 1 218 ? 9.757 -3.197 9.706 1.00 91.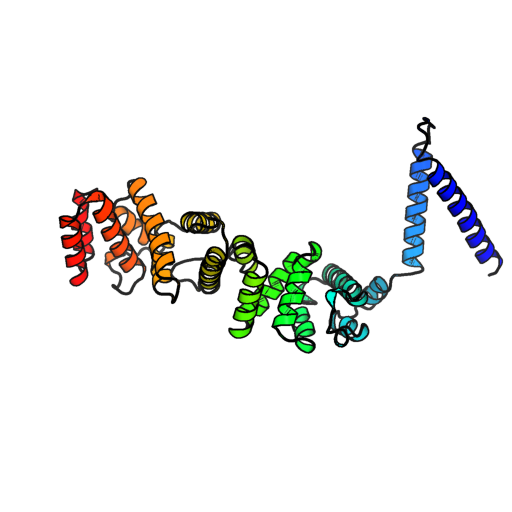25 218 PHE A CA 1
ATOM 1818 C C . PHE A 1 218 ? 8.741 -3.790 10.667 1.00 91.25 218 PHE A C 1
ATOM 1820 O O . PHE A 1 218 ? 7.815 -4.422 10.194 1.00 91.25 218 PHE A O 1
ATOM 1827 N N . GLN A 1 219 ? 8.855 -3.622 11.980 1.00 94.06 219 GLN A N 1
ATOM 1828 C CA . GLN A 1 219 ? 7.790 -4.044 12.897 1.00 94.06 219 GLN A CA 1
ATOM 1829 C C . GLN A 1 219 ? 6.469 -3.321 12.586 1.00 94.06 219 GLN A C 1
ATOM 1831 O O . GLN A 1 219 ? 6.439 -2.310 11.881 1.00 94.06 219 GLN A O 1
ATOM 1836 N N . ASP A 1 220 ? 5.345 -3.823 13.096 1.00 96.94 220 ASP A N 1
ATOM 1837 C CA . ASP A 1 220 ? 4.040 -3.189 12.845 1.00 96.94 220 ASP A CA 1
ATOM 1838 C C . ASP A 1 220 ? 3.990 -1.746 13.375 1.00 96.94 220 ASP A C 1
ATOM 1840 O O . ASP A 1 220 ? 3.370 -0.884 12.753 1.00 96.94 220 ASP A O 1
ATOM 1844 N N . THR A 1 221 ? 4.720 -1.456 14.458 1.00 96.44 221 THR A N 1
ATOM 1845 C CA . THR A 1 221 ? 4.939 -0.094 14.973 1.00 96.44 221 THR A CA 1
ATOM 1846 C C . THR A 1 221 ? 5.641 0.796 13.958 1.00 96.44 221 THR A C 1
ATOM 1848 O O . THR A 1 221 ? 5.207 1.927 13.742 1.00 96.44 221 THR A O 1
ATOM 1851 N N . ASP A 1 222 ? 6.675 0.277 13.295 1.00 94.88 222 ASP A N 1
ATOM 1852 C CA . ASP A 1 222 ? 7.439 1.015 12.290 1.00 94.88 222 ASP A CA 1
ATOM 1853 C C . ASP A 1 222 ? 6.546 1.331 11.091 1.00 94.88 222 ASP A C 1
ATOM 1855 O O . ASP A 1 222 ? 6.547 2.454 10.596 1.00 94.88 222 ASP A O 1
ATOM 1859 N N . LEU A 1 223 ? 5.717 0.370 10.659 1.00 96.38 223 LEU A N 1
ATOM 1860 C CA . LEU A 1 223 ? 4.778 0.594 9.560 1.00 96.38 223 LEU A CA 1
ATOM 1861 C C . LEU A 1 223 ? 3.737 1.658 9.903 1.00 96.38 223 LEU A C 1
ATOM 1863 O O . LEU A 1 223 ? 3.451 2.513 9.068 1.00 96.38 223 LEU A O 1
ATOM 1867 N N . VAL A 1 224 ? 3.175 1.628 11.117 1.00 97.31 224 VAL A N 1
ATOM 1868 C CA . VAL A 1 224 ? 2.218 2.648 11.573 1.00 97.31 224 VAL A CA 1
ATOM 1869 C C . VAL A 1 224 ? 2.868 4.031 11.562 1.00 97.31 224 VAL A C 1
ATOM 1871 O O . VAL A 1 224 ? 2.298 4.965 10.999 1.00 97.31 224 VAL A O 1
ATOM 1874 N N . GLN A 1 225 ? 4.063 4.166 12.142 1.00 95.12 225 GLN A N 1
ATOM 1875 C CA . GLN A 1 225 ? 4.792 5.437 12.167 1.00 95.12 225 GLN A CA 1
ATOM 1876 C C . GLN A 1 225 ? 5.118 5.931 10.757 1.00 95.12 225 GLN A C 1
ATOM 1878 O O . GLN A 1 225 ? 4.949 7.112 10.457 1.00 95.12 225 GLN A O 1
ATOM 1883 N N . TYR A 1 226 ? 5.519 5.022 9.873 1.00 94.00 226 TYR A N 1
ATOM 1884 C CA . TYR A 1 226 ? 5.831 5.344 8.490 1.00 94.00 226 TYR A CA 1
ATOM 1885 C C . TYR A 1 226 ? 4.602 5.850 7.724 1.00 94.00 226 TYR A C 1
ATOM 1887 O O . TYR A 1 226 ? 4.678 6.865 7.035 1.00 94.00 226 TYR A O 1
ATOM 1895 N N . LEU A 1 227 ? 3.439 5.209 7.889 1.00 95.44 227 LEU A N 1
ATOM 1896 C CA . LEU A 1 227 ? 2.193 5.679 7.275 1.00 95.44 227 LEU A CA 1
ATOM 1897 C C . LEU A 1 227 ? 1.770 7.056 7.807 1.00 95.44 227 LEU A C 1
ATOM 1899 O O . LEU A 1 227 ? 1.383 7.909 7.006 1.00 95.44 227 LEU A O 1
ATOM 1903 N N . LYS A 1 228 ? 1.900 7.294 9.122 1.00 94.50 228 LYS A N 1
ATOM 1904 C CA . LYS A 1 228 ? 1.650 8.605 9.752 1.00 94.50 228 LYS A CA 1
ATOM 1905 C C . LYS A 1 228 ? 2.557 9.697 9.187 1.00 94.50 228 LYS A C 1
ATOM 1907 O O . LYS A 1 228 ? 2.076 10.776 8.854 1.00 94.50 228 LYS A O 1
ATOM 1912 N N . MET A 1 229 ? 3.848 9.407 9.025 1.00 94.06 229 MET A N 1
ATOM 1913 C CA . MET A 1 229 ? 4.839 10.361 8.515 1.00 94.06 229 MET A CA 1
ATOM 1914 C C . MET A 1 229 ? 4.472 10.923 7.132 1.00 94.06 229 MET A C 1
ATOM 1916 O O . MET A 1 229 ? 4.723 12.097 6.872 1.00 94.06 229 MET A O 1
ATOM 1920 N N . TYR A 1 230 ? 3.876 10.109 6.255 1.00 92.88 230 TYR A N 1
ATOM 1921 C CA . TYR A 1 230 ? 3.503 10.526 4.896 1.00 92.88 230 TYR A CA 1
ATOM 1922 C C . TYR A 1 230 ? 2.035 10.942 4.740 1.00 92.88 230 TYR A C 1
ATOM 1924 O O . TYR A 1 230 ? 1.642 11.369 3.661 1.00 92.88 230 TYR A O 1
ATOM 1932 N N . ASN A 1 231 ? 1.231 10.872 5.803 1.00 92.06 231 ASN A N 1
ATOM 1933 C CA . ASN A 1 231 ? -0.187 11.245 5.785 1.00 92.06 231 ASN A CA 1
ATOM 1934 C C . ASN A 1 231 ? -0.512 12.137 6.988 1.00 92.06 231 ASN A C 1
ATOM 1936 O O . ASN A 1 231 ? -1.355 11.822 7.822 1.00 92.06 231 ASN A O 1
ATOM 1940 N N . VAL A 1 232 ? 0.190 13.270 7.071 1.00 89.50 232 VAL A N 1
ATOM 1941 C CA . VAL A 1 232 ? 0.176 14.186 8.228 1.00 89.50 232 VAL A CA 1
ATOM 1942 C C . VAL A 1 232 ? -1.183 14.830 8.522 1.00 89.50 232 VAL A C 1
ATOM 1944 O O . VAL A 1 232 ? -1.394 15.338 9.618 1.00 89.50 232 VAL A O 1
ATOM 1947 N N . TRP A 1 233 ? -2.098 14.820 7.552 1.00 87.62 233 TRP A N 1
ATOM 1948 C CA . TRP A 1 233 ? -3.454 15.358 7.697 1.00 87.62 233 TRP A CA 1
ATOM 1949 C C . TRP A 1 233 ? -4.469 14.312 8.165 1.00 87.62 233 TRP A C 1
ATOM 1951 O O . TRP A 1 233 ? -5.595 14.669 8.498 1.00 87.62 233 TRP A O 1
ATOM 1961 N N . THR A 1 234 ? -4.084 13.035 8.182 1.00 91.31 234 THR A N 1
ATOM 1962 C CA . THR A 1 234 ? -4.939 11.926 8.601 1.00 91.31 234 THR A CA 1
ATOM 1963 C C . THR A 1 234 ? -4.862 11.782 10.114 1.00 91.31 234 THR A C 1
ATOM 1965 O O . THR A 1 234 ? -3.782 11.592 10.676 1.00 91.31 234 THR A O 1
ATOM 1968 N N . ASN A 1 235 ? -6.009 11.855 10.786 1.00 93.19 235 ASN A N 1
ATOM 1969 C CA . ASN A 1 235 ? -6.047 11.716 12.240 1.00 93.19 235 ASN A CA 1
ATOM 1970 C C . ASN A 1 235 ? -5.979 10.241 12.690 1.00 93.19 235 ASN A C 1
ATOM 1972 O O . ASN A 1 235 ? -6.176 9.309 11.905 1.00 93.19 235 ASN A O 1
ATOM 1976 N N . GLU A 1 236 ? -5.706 9.999 13.974 1.00 95.62 236 GLU A N 1
ATOM 1977 C CA . GLU A 1 236 ? -5.569 8.642 14.512 1.00 95.62 236 GLU A CA 1
ATOM 1978 C C . GLU A 1 236 ? -6.827 7.780 14.330 1.00 95.62 236 GLU A C 1
ATOM 1980 O O . GLU A 1 236 ? -6.709 6.579 14.084 1.00 95.62 236 GLU A O 1
ATOM 1985 N N . ALA A 1 237 ? -8.027 8.358 14.407 1.00 96.62 237 ALA A N 1
ATOM 1986 C CA . ALA A 1 237 ? -9.263 7.612 14.202 1.00 96.62 237 ALA A CA 1
ATOM 1987 C C . ALA A 1 237 ? -9.446 7.182 12.739 1.00 96.62 237 ALA A C 1
ATOM 1989 O O . ALA A 1 237 ? -9.912 6.070 12.475 1.00 96.62 237 ALA A O 1
ATOM 1990 N N . GLU A 1 238 ? -9.022 8.006 11.780 1.00 96.56 238 GLU A N 1
ATOM 1991 C CA . GLU A 1 238 ? -8.992 7.634 10.363 1.00 96.56 238 GLU A CA 1
ATOM 1992 C C . GLU A 1 238 ? -8.009 6.485 10.104 1.00 96.56 238 GLU A C 1
ATOM 1994 O O . GLU A 1 238 ? -8.375 5.517 9.433 1.00 96.56 238 GLU A O 1
ATOM 1999 N N . PHE A 1 239 ? -6.812 6.513 10.705 1.00 97.69 239 PHE A N 1
ATOM 2000 C CA . PHE A 1 239 ? -5.875 5.381 10.652 1.00 97.69 239 PHE A CA 1
ATOM 2001 C C . PHE A 1 239 ? -6.457 4.115 11.278 1.00 97.69 239 PHE A C 1
ATOM 2003 O O . PHE A 1 239 ? -6.396 3.040 10.680 1.00 97.69 239 PHE A O 1
ATOM 2010 N N . ALA A 1 240 ? -7.062 4.222 12.462 1.00 98.31 240 ALA A N 1
ATOM 2011 C CA . ALA A 1 240 ? -7.706 3.085 13.108 1.00 98.31 240 ALA A CA 1
ATOM 2012 C C . ALA A 1 240 ? -8.836 2.493 12.251 1.00 98.31 240 ALA A C 1
ATOM 2014 O O . ALA A 1 240 ? -9.009 1.271 12.221 1.00 98.31 240 ALA A O 1
ATOM 2015 N N . THR A 1 241 ? -9.564 3.341 11.519 1.00 98.31 241 THR A N 1
ATOM 2016 C CA . THR A 1 241 ? -10.621 2.918 10.591 1.00 98.31 241 THR A CA 1
ATOM 2017 C C . THR A 1 241 ? -10.039 2.273 9.330 1.00 98.31 241 THR A C 1
ATOM 2019 O O . THR A 1 241 ? -10.538 1.244 8.873 1.00 98.31 241 THR A O 1
ATOM 2022 N N . LEU A 1 242 ? -8.937 2.800 8.789 1.00 98.19 242 LEU A N 1
ATOM 2023 C CA . LEU A 1 242 ? -8.200 2.167 7.690 1.00 98.19 242 LEU A CA 1
ATOM 2024 C C . LEU A 1 242 ? -7.727 0.760 8.084 1.00 98.19 242 LEU A C 1
ATOM 2026 O O . LEU A 1 242 ? -7.871 -0.194 7.313 1.00 98.19 242 LEU A O 1
ATOM 2030 N N . PHE A 1 243 ? -7.214 0.597 9.303 1.00 98.62 243 PHE A N 1
ATOM 2031 C CA . PHE A 1 243 ? -6.809 -0.712 9.810 1.00 98.62 243 PHE A CA 1
ATOM 2032 C C . PHE A 1 243 ? -8.007 -1.618 10.118 1.00 98.62 243 PHE A C 1
ATOM 2034 O O . PHE A 1 243 ? -7.909 -2.827 9.910 1.00 98.62 243 PHE A O 1
ATOM 2041 N N . GLN A 1 244 ? -9.169 -1.056 10.475 1.00 98.31 244 GLN A N 1
ATOM 2042 C CA . GLN A 1 244 ? -10.418 -1.818 10.559 1.00 98.31 244 GLN A CA 1
ATOM 2043 C C . GLN A 1 244 ? -10.785 -2.457 9.217 1.00 98.31 244 GLN A C 1
ATOM 2045 O O . GLN A 1 244 ? -11.099 -3.642 9.175 1.00 98.31 244 GLN A O 1
ATOM 2050 N N . VAL A 1 245 ? -10.708 -1.702 8.118 1.00 98.12 245 VAL A N 1
ATOM 2051 C CA . VAL A 1 245 ? -10.957 -2.226 6.763 1.00 98.12 245 VAL A CA 1
ATOM 2052 C C . VAL A 1 245 ? -9.870 -3.215 6.342 1.00 98.12 245 VAL A C 1
ATOM 2054 O O . VAL A 1 245 ? -10.163 -4.248 5.744 1.00 98.12 245 VAL A O 1
ATOM 2057 N N . THR A 1 246 ? -8.614 -2.951 6.711 1.00 98.50 246 THR A N 1
ATOM 2058 C CA . THR A 1 246 ? -7.476 -3.840 6.423 1.00 98.50 246 THR A CA 1
ATOM 2059 C C . THR A 1 246 ? -7.689 -5.251 6.984 1.00 98.50 246 THR A C 1
ATOM 2061 O O . THR A 1 246 ? -7.282 -6.226 6.352 1.00 98.50 246 THR A O 1
ATOM 2064 N N . LYS A 1 247 ? -8.384 -5.387 8.123 1.00 98.00 247 LYS A N 1
ATOM 2065 C CA . LYS A 1 247 ? -8.680 -6.689 8.745 1.00 98.00 247 LYS A CA 1
ATOM 2066 C C . LYS A 1 247 ? -9.545 -7.604 7.881 1.00 98.00 247 LYS A C 1
ATOM 2068 O O . LYS A 1 247 ? -9.424 -8.824 7.973 1.00 98.00 247 LYS A O 1
ATOM 2073 N N . GLU A 1 248 ? -10.387 -7.012 7.042 1.00 96.44 248 GLU A N 1
ATOM 2074 C CA . GLU A 1 248 ? -11.303 -7.726 6.149 1.00 96.44 248 GLU A CA 1
ATOM 2075 C C . GLU A 1 248 ? -10.607 -8.186 4.855 1.00 96.44 248 GLU A C 1
ATOM 2077 O O . GLU A 1 248 ? -11.148 -8.976 4.080 1.00 96.44 248 GLU A O 1
ATOM 2082 N N . VAL A 1 249 ? -9.377 -7.723 4.602 1.00 97.56 249 VAL A N 1
ATOM 2083 C CA . VAL A 1 249 ? -8.605 -8.120 3.425 1.00 97.56 249 VAL A CA 1
ATOM 2084 C C . VAL A 1 249 ? -7.937 -9.472 3.674 1.00 97.56 249 VAL A C 1
ATOM 2086 O O . VAL A 1 249 ? -7.142 -9.644 4.600 1.00 97.56 249 VAL A O 1
ATOM 2089 N N . SER A 1 250 ? -8.200 -10.436 2.785 1.00 96.38 250 SER A N 1
ATOM 2090 C CA . SER A 1 250 ? -7.573 -11.765 2.820 1.00 96.38 250 SER A CA 1
ATOM 2091 C C . SER A 1 250 ? -6.045 -11.670 2.950 1.00 96.38 250 SER A C 1
ATOM 2093 O O . SER A 1 250 ? -5.376 -11.017 2.136 1.00 96.38 250 SER A O 1
ATOM 2095 N N . GLY A 1 251 ? -5.507 -12.316 3.991 1.00 96.56 251 GLY A N 1
ATOM 2096 C CA . GLY A 1 251 ? -4.085 -12.325 4.346 1.00 96.56 251 GLY A CA 1
ATOM 2097 C C . GLY A 1 251 ? -3.592 -11.127 5.168 1.00 96.56 251 GLY A C 1
ATOM 2098 O O . GLY A 1 251 ? -2.409 -11.096 5.484 1.00 96.56 251 GLY A O 1
ATOM 2099 N N . LEU A 1 252 ? -4.453 -10.163 5.520 1.00 98.50 252 LEU A N 1
ATOM 2100 C CA . LEU A 1 252 ? -4.075 -8.962 6.284 1.00 98.50 252 LEU A CA 1
ATOM 2101 C C . LEU A 1 252 ? -4.778 -8.824 7.643 1.00 98.50 252 LEU A C 1
ATOM 2103 O O . LEU A 1 252 ? -4.530 -7.853 8.354 1.00 98.50 252 LEU A O 1
ATOM 2107 N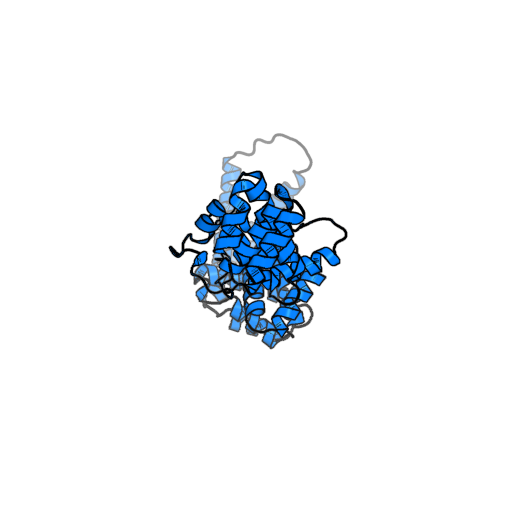 N . LYS A 1 253 ? -5.593 -9.805 8.050 1.00 98.19 253 LYS A N 1
ATOM 2108 C CA . LYS A 1 253 ? -6.316 -9.772 9.332 1.00 98.19 253 LYS A CA 1
ATOM 2109 C C . LYS A 1 253 ? -5.410 -9.456 10.528 1.00 98.19 253 LYS A C 1
ATOM 2111 O O . LYS A 1 253 ? -5.647 -8.478 11.228 1.00 98.19 253 LYS A O 1
ATOM 2116 N N . ALA A 1 254 ? -4.351 -10.244 10.715 1.00 98.06 254 ALA A N 1
ATOM 2117 C CA . ALA A 1 254 ? -3.460 -10.116 11.868 1.00 98.06 254 ALA A CA 1
ATOM 2118 C C . ALA A 1 254 ? -2.714 -8.770 11.904 1.00 98.06 254 ALA A C 1
ATOM 2120 O O . ALA A 1 254 ? -2.646 -8.132 12.951 1.00 98.06 254 ALA A O 1
ATOM 2121 N N . ILE A 1 255 ? -2.195 -8.305 10.759 1.00 98.12 255 ILE A N 1
ATOM 2122 C CA . ILE A 1 255 ? -1.488 -7.018 10.706 1.00 98.12 255 ILE A CA 1
ATOM 2123 C C . ILE A 1 255 ? -2.456 -5.844 10.899 1.00 98.12 255 ILE A C 1
ATOM 2125 O O . ILE A 1 255 ? -2.127 -4.897 11.604 1.00 98.12 255 ILE A O 1
ATOM 2129 N N . GLY A 1 256 ? -3.678 -5.929 10.359 1.00 98.44 256 GLY A N 1
ATOM 2130 C CA . GLY A 1 256 ? -4.720 -4.932 10.595 1.00 98.44 256 GLY A CA 1
ATOM 2131 C C . GLY A 1 256 ? -5.120 -4.848 12.072 1.00 98.44 256 GLY A C 1
ATOM 2132 O O . GLY A 1 256 ? -5.220 -3.751 12.612 1.00 98.44 256 GLY A O 1
ATOM 2133 N N . GLU A 1 257 ? -5.278 -5.986 12.757 1.00 98.56 257 GLU A N 1
ATOM 2134 C CA . GLU A 1 257 ? -5.534 -6.040 14.207 1.00 98.56 257 GLU A CA 1
ATOM 2135 C C . GLU A 1 257 ? -4.388 -5.422 15.021 1.00 98.56 257 GLU A C 1
ATOM 2137 O O . GLU A 1 257 ? -4.629 -4.603 15.911 1.00 98.56 257 GLU A O 1
ATOM 2142 N N . SER A 1 258 ? -3.145 -5.780 14.694 1.00 98.50 258 SER A N 1
ATOM 2143 C CA . SER A 1 258 ? -1.940 -5.274 15.359 1.00 98.50 258 SER A CA 1
ATOM 2144 C C . SER A 1 258 ? -1.799 -3.756 15.201 1.00 98.50 258 SER A C 1
ATOM 2146 O O . SER A 1 258 ? -1.743 -3.027 16.193 1.00 98.50 258 SER A O 1
ATOM 2148 N N . MET A 1 259 ? -1.851 -3.253 13.962 1.00 98.56 259 MET A N 1
ATOM 2149 C CA . MET A 1 259 ? -1.723 -1.823 13.659 1.00 98.56 259 MET A CA 1
ATOM 2150 C C . MET A 1 259 ? -2.864 -0.996 14.266 1.00 98.56 259 MET A C 1
ATOM 2152 O O . MET A 1 259 ? -2.620 0.082 14.807 1.00 98.56 259 MET A O 1
ATOM 2156 N N . GLN A 1 260 ? -4.099 -1.510 14.256 1.00 98.56 260 GLN A N 1
ATOM 2157 C CA . GLN A 1 260 ? -5.233 -0.865 14.925 1.00 98.56 260 GLN A CA 1
ATOM 2158 C C . GLN A 1 260 ? -5.025 -0.790 16.447 1.00 98.56 260 GLN A C 1
ATOM 2160 O O . GLN A 1 260 ? -5.238 0.258 17.055 1.00 98.56 260 GLN A O 1
ATOM 2165 N N . THR A 1 261 ? -4.551 -1.878 17.061 1.00 98.62 261 THR A N 1
ATOM 2166 C CA . THR A 1 261 ? -4.273 -1.935 18.505 1.00 98.62 261 THR A CA 1
ATOM 2167 C C . THR A 1 261 ? -3.178 -0.949 18.911 1.00 98.62 261 THR A C 1
ATOM 2169 O O . THR A 1 261 ? -3.292 -0.315 19.959 1.00 98.62 261 THR A O 1
ATOM 2172 N N . ILE A 1 262 ? -2.139 -0.782 18.085 1.00 98.56 262 ILE A N 1
ATOM 2173 C CA . ILE A 1 262 ? -1.072 0.206 18.307 1.00 98.56 262 ILE A CA 1
ATOM 2174 C C . ILE A 1 262 ? -1.663 1.617 18.418 1.00 98.56 262 ILE A C 1
ATOM 2176 O O . ILE A 1 262 ? -1.370 2.322 19.383 1.00 98.56 262 ILE A O 1
ATOM 2180 N N . ILE A 1 263 ? -2.544 2.000 17.487 1.00 98.44 263 ILE A N 1
ATOM 2181 C CA . ILE A 1 263 ? -3.213 3.310 17.506 1.00 98.44 263 ILE A CA 1
ATOM 2182 C C . ILE A 1 263 ? -4.074 3.474 18.763 1.00 98.44 263 ILE A C 1
ATOM 2184 O O . ILE A 1 263 ? -3.997 4.499 19.437 1.00 98.44 263 ILE A O 1
ATOM 2188 N N . PHE A 1 264 ? -4.874 2.463 19.107 1.00 98.62 264 PHE A N 1
ATOM 2189 C CA . PHE A 1 264 ? -5.743 2.519 20.283 1.00 98.62 264 PHE A CA 1
ATOM 2190 C C . PHE A 1 264 ? -4.955 2.681 21.580 1.00 98.62 264 PHE A C 1
ATOM 2192 O O . PHE A 1 264 ? -5.283 3.545 22.390 1.00 98.62 264 PHE A O 1
ATOM 2199 N N . LYS A 1 265 ? -3.887 1.900 21.765 1.00 98.00 265 LYS A N 1
ATOM 2200 C CA . LYS A 1 265 ? -3.022 2.014 22.944 1.00 98.00 265 LYS A CA 1
ATOM 2201 C C . LYS A 1 265 ? -2.360 3.384 23.026 1.00 98.00 265 LYS A C 1
ATOM 2203 O O . LYS A 1 265 ? -2.322 3.964 24.105 1.00 98.00 265 LYS A O 1
ATOM 2208 N N . GLU A 1 266 ? -1.880 3.919 21.904 1.00 97.31 266 GLU A N 1
ATOM 2209 C CA . GLU A 1 266 ? -1.311 5.269 21.849 1.00 97.31 266 GLU A CA 1
ATOM 2210 C C . GLU A 1 266 ? -2.313 6.328 22.334 1.00 97.31 266 GLU A C 1
ATOM 2212 O O . GLU A 1 266 ? -1.970 7.156 23.176 1.00 97.31 266 GLU A O 1
ATOM 2217 N N . LEU A 1 267 ? -3.560 6.273 21.859 1.00 97.81 267 LEU A N 1
ATOM 2218 C CA . LEU A 1 267 ? -4.623 7.196 22.268 1.00 97.81 267 LEU A CA 1
ATOM 2219 C C . LEU A 1 267 ? -4.983 7.054 23.755 1.00 97.81 267 LEU A C 1
ATOM 2221 O O . LEU A 1 267 ? -5.043 8.055 24.468 1.00 97.81 267 LEU A O 1
ATOM 2225 N N . ILE A 1 268 ? -5.151 5.824 24.245 1.00 96.94 268 ILE A N 1
ATOM 2226 C CA . ILE A 1 268 ? -5.470 5.546 25.657 1.00 96.94 268 ILE A CA 1
ATOM 2227 C C . ILE A 1 268 ? -4.353 6.040 26.586 1.00 96.94 268 ILE A C 1
ATOM 2229 O O . ILE A 1 268 ? -4.631 6.582 27.658 1.00 96.94 268 ILE A O 1
ATOM 2233 N N . MET A 1 269 ? -3.086 5.878 26.188 1.00 96.00 269 MET A N 1
ATOM 2234 C CA . MET A 1 269 ? -1.938 6.407 26.936 1.00 96.00 269 MET A CA 1
ATOM 2235 C C . MET A 1 269 ? -1.910 7.939 26.946 1.00 96.00 269 MET A C 1
ATOM 2237 O O . MET A 1 269 ? -1.522 8.530 27.948 1.00 96.00 269 MET A O 1
ATOM 2241 N N . LYS A 1 270 ? -2.359 8.586 25.862 1.00 95.88 270 LYS A N 1
ATOM 2242 C CA . LYS A 1 270 ? -2.533 10.046 25.780 1.00 95.88 270 LYS A CA 1
ATOM 2243 C C . LYS A 1 270 ? -3.772 10.560 26.536 1.00 95.88 270 LYS A C 1
ATOM 2245 O O . LYS A 1 270 ? -4.018 11.760 26.516 1.00 95.88 270 LYS A O 1
ATOM 2250 N N . GLY A 1 271 ? -4.540 9.683 27.189 1.00 94.81 271 GLY A N 1
ATOM 2251 C CA . GLY A 1 271 ? -5.709 10.051 27.993 1.00 94.81 271 GLY A CA 1
ATOM 2252 C C . GLY A 1 271 ? -7.007 10.223 27.203 1.00 94.81 271 GLY A C 1
ATOM 2253 O O . GLY A 1 271 ? -7.945 10.809 27.726 1.00 94.81 271 GLY A O 1
ATOM 2254 N N . TRP A 1 272 ? -7.079 9.729 25.964 1.00 96.19 272 TRP A N 1
ATOM 2255 C CA . TRP A 1 272 ? -8.324 9.758 25.195 1.00 96.19 272 TRP A CA 1
ATOM 2256 C C . TRP A 1 272 ? -9.328 8.751 25.751 1.00 96.19 272 TRP A C 1
ATOM 2258 O O . TRP A 1 272 ? -9.039 7.551 25.815 1.00 96.19 272 TRP A O 1
ATOM 2268 N N . ASP A 1 273 ? -10.521 9.235 26.086 1.00 95.69 273 ASP A N 1
ATOM 2269 C CA . ASP A 1 273 ? -11.654 8.391 26.447 1.00 95.69 273 ASP A CA 1
ATOM 2270 C C . ASP A 1 273 ? -12.477 7.977 25.201 1.00 95.69 273 ASP A C 1
ATOM 2272 O O . ASP A 1 273 ? -12.292 8.513 24.097 1.00 95.69 273 ASP A O 1
ATOM 2276 N N . PRO A 1 274 ? -13.403 7.009 25.328 1.00 96.81 274 PRO A N 1
ATOM 2277 C CA . PRO A 1 274 ? -14.229 6.580 24.202 1.00 96.81 274 PRO A CA 1
ATOM 2278 C C . PRO A 1 274 ? -15.169 7.650 23.635 1.00 96.81 274 PRO A C 1
ATOM 2280 O O . PRO A 1 274 ? -15.526 7.583 22.457 1.00 96.81 274 PRO A O 1
ATOM 2283 N N . THR A 1 275 ? -15.568 8.645 24.430 1.00 95.94 275 THR A N 1
ATOM 2284 C CA . THR A 1 275 ? -16.399 9.764 23.964 1.00 95.94 275 THR A CA 1
ATOM 2285 C C . THR A 1 275 ? -15.586 10.685 23.060 1.00 95.94 275 THR A C 1
ATOM 2287 O O . THR A 1 275 ? -16.071 11.097 22.004 1.00 95.94 275 THR A O 1
ATOM 2290 N N . ASP A 1 276 ? -14.347 10.985 23.434 1.00 95.88 276 ASP A N 1
ATOM 2291 C CA . ASP A 1 276 ? -13.436 11.788 22.625 1.00 95.88 276 ASP A CA 1
ATOM 2292 C C . ASP A 1 276 ? -13.036 11.059 21.345 1.00 95.88 276 ASP A C 1
ATOM 2294 O O . ASP A 1 276 ? -13.064 11.653 20.264 1.00 95.88 276 ASP A O 1
ATOM 2298 N N . PHE A 1 277 ? -12.786 9.750 21.421 1.00 97.44 277 PHE A N 1
ATOM 2299 C CA . PHE A 1 277 ? -12.534 8.946 20.228 1.00 97.44 277 PHE A CA 1
ATOM 2300 C C . PHE A 1 277 ? -13.743 8.911 19.276 1.00 97.44 277 PHE A C 1
ATOM 2302 O O . PHE A 1 277 ? -13.582 9.053 18.062 1.00 97.44 277 PHE A O 1
ATOM 2309 N N . ALA A 1 278 ? -14.968 8.805 19.804 1.00 96.88 278 ALA A N 1
ATOM 2310 C CA . ALA A 1 278 ? -16.188 8.871 18.998 1.00 96.88 278 ALA A CA 1
ATOM 2311 C C . ALA A 1 278 ? -16.352 10.223 18.278 1.00 96.88 278 ALA A C 1
ATOM 2313 O O . ALA A 1 278 ? -16.819 10.255 17.136 1.00 96.88 278 ALA A O 1
ATOM 2314 N N . LYS A 1 279 ? -15.953 11.338 18.912 1.00 95.38 279 LYS A N 1
ATOM 2315 C CA . LYS A 1 279 ? -15.913 12.661 18.262 1.00 95.38 279 LYS A CA 1
ATOM 2316 C C . LYS A 1 279 ? -14.839 12.713 17.175 1.00 95.38 279 LYS A C 1
ATOM 2318 O O . LYS A 1 279 ? -15.111 13.242 16.101 1.00 95.38 279 LYS A O 1
ATOM 2323 N N . LEU A 1 280 ? -13.655 12.148 17.423 1.00 96.06 280 LEU A N 1
ATOM 2324 C CA . LEU A 1 280 ? -12.559 12.123 16.449 1.00 96.06 280 LEU A CA 1
ATOM 2325 C C . LEU A 1 280 ? -12.939 11.341 15.183 1.00 96.06 280 LEU A C 1
ATOM 2327 O O . LEU A 1 280 ? -12.718 11.821 14.078 1.00 96.06 280 LEU A O 1
ATOM 2331 N N . LEU A 1 281 ? -13.612 10.195 15.334 1.00 96.44 281 LEU A N 1
ATOM 2332 C CA . LEU A 1 281 ? -14.152 9.399 14.220 1.00 96.44 281 LEU A CA 1
ATOM 2333 C C . LEU A 1 281 ? -15.187 10.146 13.357 1.00 96.44 281 LEU A C 1
ATOM 2335 O O . LEU A 1 281 ? -15.412 9.778 12.200 1.00 96.44 281 LEU A O 1
ATOM 2339 N N . ALA A 1 282 ? -15.856 11.162 13.909 1.00 94.38 282 ALA A N 1
ATOM 2340 C CA . ALA A 1 282 ? -16.822 11.974 13.174 1.00 94.38 282 ALA A CA 1
ATOM 2341 C C . ALA A 1 282 ? -16.152 13.017 12.261 1.00 94.38 282 ALA A C 1
ATOM 2343 O O . ALA A 1 282 ? -16.830 13.612 11.422 1.00 94.38 282 ALA A O 1
ATOM 2344 N N . ILE A 1 283 ? -14.844 13.243 12.397 1.00 91.19 283 ILE A N 1
ATOM 2345 C CA . ILE A 1 283 ? -14.064 14.183 11.588 1.00 91.19 283 ILE A CA 1
ATOM 2346 C C . ILE A 1 283 ? -13.401 13.401 10.440 1.00 91.19 283 ILE A C 1
ATOM 2348 O O . ILE A 1 283 ? -12.784 12.369 10.705 1.00 91.19 283 ILE A O 1
ATOM 2352 N N . PRO A 1 284 ? -13.513 13.849 9.172 1.00 89.00 284 PRO A N 1
ATOM 2353 C CA . PRO A 1 284 ? -14.120 15.102 8.684 1.00 89.00 284 PRO A CA 1
ATOM 2354 C C . PRO A 1 284 ? -15.619 15.022 8.314 1.00 89.00 284 PRO A C 1
ATOM 2356 O O . PRO A 1 284 ? -16.173 15.974 7.778 1.00 89.00 284 PRO A O 1
ATOM 2359 N N . TYR A 1 285 ? -16.291 13.900 8.566 1.00 85.62 285 TYR A N 1
ATOM 2360 C CA . TYR A 1 285 ? -17.603 13.571 7.985 1.00 85.62 285 TYR A CA 1
ATOM 2361 C C . TYR A 1 285 ? -18.824 14.300 8.587 1.00 85.62 285 TYR A C 1
ATOM 2363 O O . TYR A 1 285 ? -19.926 14.159 8.061 1.00 85.62 285 TYR A O 1
ATOM 2371 N N . SER A 1 286 ? -18.666 15.022 9.703 1.00 86.00 286 SER A N 1
ATOM 2372 C CA . SER A 1 286 ? -19.729 15.764 10.415 1.00 86.00 286 SER A CA 1
ATOM 2373 C C . SER A 1 286 ? -20.976 14.937 10.788 1.00 86.00 286 SER A C 1
ATOM 2375 O O . SER A 1 286 ? -22.038 15.494 11.065 1.00 86.00 286 SER A O 1
ATOM 2377 N N . ILE A 1 287 ? -20.857 13.605 10.842 1.00 90.81 287 ILE A N 1
ATOM 2378 C CA . ILE A 1 287 ? -21.917 12.680 11.258 1.00 90.81 287 ILE A CA 1
ATOM 2379 C C . ILE A 1 287 ? -21.485 11.921 12.509 1.00 90.81 287 ILE A C 1
ATOM 2381 O O . ILE A 1 287 ? -20.375 11.400 12.590 1.00 90.81 287 ILE A O 1
ATOM 2385 N N . SER A 1 288 ? -22.378 11.852 13.495 1.00 92.25 288 SER A N 1
ATOM 2386 C CA . SER A 1 288 ? -22.132 11.063 14.701 1.00 92.25 288 SER A CA 1
ATOM 2387 C C . SER A 1 288 ? -22.032 9.580 14.352 1.00 92.25 288 SER A C 1
ATOM 2389 O O . SER A 1 288 ? -22.935 9.033 13.719 1.00 92.25 288 SER A O 1
ATOM 2391 N N . VAL A 1 289 ? -20.973 8.926 14.836 1.00 93.94 289 VAL A N 1
ATOM 2392 C CA . VAL A 1 289 ? -20.743 7.483 14.659 1.00 93.94 289 VAL A CA 1
ATOM 2393 C C . VAL A 1 289 ? -21.914 6.647 15.178 1.00 93.94 289 VAL A C 1
ATOM 2395 O O . VAL A 1 289 ? -22.249 5.627 14.589 1.00 93.94 289 VAL A O 1
ATOM 2398 N N . LEU A 1 290 ? -22.600 7.122 16.222 1.00 92.88 290 LEU A N 1
ATOM 2399 C CA . LEU A 1 290 ? -23.757 6.450 16.823 1.00 92.88 290 LEU A CA 1
ATOM 2400 C C . LEU A 1 290 ? -24.981 6.381 15.895 1.00 92.88 290 LEU A C 1
ATOM 2402 O O . LEU A 1 290 ? -25.919 5.648 16.179 1.00 92.88 290 LEU A O 1
ATOM 2406 N N . LYS A 1 291 ? -25.000 7.164 14.807 1.00 93.31 291 LYS A N 1
ATOM 2407 C CA . LYS A 1 291 ? -26.067 7.146 13.792 1.00 93.31 291 LYS A CA 1
ATOM 2408 C C . LYS A 1 291 ? -25.719 6.277 12.581 1.00 93.31 291 LYS A C 1
ATOM 2410 O O . LYS A 1 291 ? -26.505 6.212 11.638 1.00 93.31 291 LYS A O 1
ATOM 2415 N N . LEU A 1 292 ? -24.527 5.687 12.559 1.00 93.81 292 LEU A N 1
ATOM 2416 C CA . LEU A 1 292 ? -24.057 4.882 11.440 1.00 93.81 292 LEU A CA 1
ATOM 2417 C C . LEU A 1 292 ? -24.567 3.447 11.550 1.00 93.81 292 LEU A C 1
ATOM 2419 O O . LEU A 1 292 ? -24.864 2.951 12.632 1.00 93.81 292 LEU A O 1
ATOM 2423 N N . SER A 1 293 ? -24.640 2.774 10.405 1.00 93.62 293 SER A N 1
ATOM 2424 C CA . SER A 1 293 ? -24.911 1.339 10.361 1.00 93.62 293 SER A CA 1
ATOM 2425 C C . SER A 1 293 ? -23.780 0.555 11.028 1.00 93.62 293 SER A C 1
ATOM 2427 O O . SER A 1 293 ? -22.614 0.900 10.859 1.00 93.62 293 SER A O 1
ATOM 2429 N N . GLU A 1 294 ? -24.106 -0.584 11.641 1.00 92.38 294 GLU A N 1
ATOM 2430 C CA . GLU A 1 294 ? -23.135 -1.577 12.135 1.00 92.38 294 GLU A CA 1
ATOM 2431 C C . GLU A 1 294 ? -22.158 -2.080 11.056 1.00 92.38 294 GLU A C 1
ATOM 2433 O O . GLU A 1 294 ? -21.084 -2.616 11.334 1.00 92.38 294 GLU A O 1
ATOM 2438 N N . ARG A 1 295 ? -22.524 -1.914 9.780 1.00 92.19 295 ARG A N 1
ATOM 2439 C CA . ARG A 1 295 ? -21.664 -2.248 8.641 1.00 92.19 295 ARG A CA 1
ATOM 2440 C C . ARG A 1 295 ? -20.629 -1.164 8.337 1.00 92.19 295 ARG A C 1
ATOM 2442 O O . ARG A 1 295 ? -19.669 -1.461 7.628 1.00 92.19 295 ARG A O 1
ATOM 2449 N N . ASP A 1 296 ? -20.810 0.057 8.840 1.00 95.69 296 ASP A N 1
ATOM 2450 C CA . ASP A 1 296 ? -19.881 1.164 8.623 1.00 95.69 296 ASP A CA 1
ATOM 2451 C C . ASP A 1 296 ? -18.545 0.879 9.336 1.00 95.69 296 ASP A C 1
ATOM 2453 O O . ASP A 1 296 ? -18.532 0.553 10.529 1.00 95.69 296 ASP A O 1
ATOM 2457 N N . PRO A 1 297 ? -17.398 1.012 8.648 1.00 96.81 297 PRO A N 1
ATOM 2458 C CA . PRO A 1 297 ? -16.092 0.800 9.260 1.00 96.81 297 PRO A CA 1
ATOM 2459 C C . PRO A 1 297 ? -15.843 1.644 10.513 1.00 96.81 297 PRO A C 1
ATOM 2461 O O . PRO A 1 297 ? -15.171 1.172 11.428 1.00 96.81 297 PRO A O 1
ATOM 2464 N N . ARG A 1 298 ? -16.387 2.865 10.601 1.00 97.19 298 ARG A N 1
ATOM 2465 C CA . ARG A 1 298 ? -16.210 3.746 11.769 1.00 97.19 298 ARG A CA 1
ATOM 2466 C C . ARG A 1 298 ? -16.980 3.236 12.980 1.00 97.19 298 ARG A C 1
ATOM 2468 O O . ARG A 1 298 ? -16.451 3.290 14.086 1.00 97.19 298 ARG A O 1
ATOM 2475 N N . TYR A 1 299 ? -18.179 2.688 12.766 1.00 96.81 299 TYR A N 1
ATOM 2476 C CA . TYR A 1 299 ? -18.958 2.032 13.819 1.00 96.81 299 TYR A CA 1
ATOM 2477 C C . TYR A 1 299 ? -18.152 0.873 14.416 1.00 96.81 299 TYR A C 1
ATOM 2479 O O . TYR A 1 299 ? -17.847 0.874 15.607 1.00 96.81 299 TYR A O 1
ATOM 2487 N N . LYS A 1 300 ? -17.675 -0.040 13.559 1.00 97.19 300 LYS A N 1
ATOM 2488 C CA . LYS A 1 300 ? -16.832 -1.175 13.974 1.00 97.19 300 LYS A CA 1
ATOM 2489 C C . LYS A 1 300 ? -15.528 -0.735 14.644 1.00 97.19 300 LYS A C 1
ATOM 2491 O O . LYS A 1 300 ? -15.008 -1.419 15.522 1.00 97.19 300 LYS A O 1
ATOM 2496 N N . THR A 1 301 ? -14.979 0.404 14.225 1.00 98.38 301 THR A N 1
ATOM 2497 C CA . THR A 1 301 ? -13.768 0.975 14.827 1.00 98.38 301 THR A CA 1
ATOM 2498 C C . THR A 1 301 ? -14.039 1.489 16.239 1.00 98.38 301 THR A C 1
ATOM 2500 O O . THR A 1 301 ? -13.215 1.257 17.121 1.00 98.38 301 THR A O 1
ATOM 2503 N N . LEU A 1 302 ? -15.191 2.127 16.487 1.00 98.12 302 LEU A N 1
ATOM 2504 C CA . LEU A 1 302 ? -15.585 2.541 17.835 1.00 98.12 302 LEU A CA 1
ATOM 2505 C C . LEU A 1 302 ? -15.848 1.333 18.743 1.00 98.12 302 LEU A C 1
ATOM 2507 O O . LEU A 1 302 ? -15.374 1.328 19.876 1.00 98.12 302 LEU A O 1
ATOM 2511 N N . GLU A 1 303 ? -16.514 0.287 18.245 1.00 97.50 303 GLU A N 1
ATOM 2512 C CA . GLU A 1 303 ? -16.667 -0.973 18.991 1.00 97.50 303 GLU A CA 1
ATOM 2513 C C . GLU A 1 303 ? -15.308 -1.557 19.392 1.00 97.50 303 GLU A C 1
ATOM 2515 O O . GLU A 1 303 ? -15.076 -1.891 20.555 1.00 97.50 303 GLU A O 1
ATOM 2520 N N . ALA A 1 304 ? -14.374 -1.638 18.439 1.00 97.94 304 ALA A N 1
ATOM 2521 C CA . ALA A 1 304 ? -13.039 -2.161 18.692 1.00 97.94 304 ALA A CA 1
ATOM 2522 C C . ALA A 1 304 ? -12.261 -1.301 19.706 1.00 97.94 304 ALA A C 1
ATOM 2524 O O . ALA A 1 304 ? -11.575 -1.854 20.570 1.00 97.94 304 ALA A O 1
ATOM 2525 N N . PHE A 1 305 ? -12.400 0.029 19.646 1.00 98.31 305 PHE A N 1
ATOM 2526 C CA . PHE A 1 305 ? -11.795 0.935 20.623 1.00 98.31 305 PHE A CA 1
ATOM 2527 C C . PHE A 1 305 ? -12.392 0.748 22.017 1.00 98.31 305 PHE A C 1
ATOM 2529 O O . PHE A 1 305 ? -11.634 0.634 22.971 1.00 98.31 305 PHE A O 1
ATOM 2536 N N . LEU A 1 306 ? -13.719 0.650 22.148 1.00 97.56 306 LEU A N 1
ATOM 2537 C CA . LEU A 1 306 ? -14.396 0.397 23.426 1.00 97.56 306 LEU A CA 1
ATOM 2538 C C . LEU A 1 306 ? -13.906 -0.906 24.067 1.00 97.56 306 LEU A C 1
ATOM 2540 O O . LEU A 1 306 ? -13.548 -0.923 25.244 1.00 97.56 306 LEU A O 1
ATOM 2544 N N . ILE A 1 307 ? -13.809 -1.985 23.284 1.00 96.94 307 ILE A N 1
ATOM 2545 C CA . ILE A 1 307 ? -13.237 -3.253 23.753 1.00 96.94 307 ILE A CA 1
ATOM 2546 C C . ILE A 1 307 ? -11.800 -3.066 24.239 1.00 96.94 307 ILE A C 1
ATOM 2548 O O . ILE A 1 307 ? -11.446 -3.585 25.299 1.00 96.94 307 ILE A O 1
ATOM 2552 N N . GLN A 1 308 ? -10.964 -2.356 23.478 1.00 97.25 308 GLN A N 1
ATOM 2553 C CA . GLN A 1 308 ? -9.577 -2.125 23.874 1.00 97.25 308 GLN A CA 1
ATOM 2554 C C . GLN A 1 308 ? -9.494 -1.263 25.139 1.00 97.25 308 GLN A C 1
ATOM 2556 O O . GLN A 1 308 ? -8.776 -1.621 26.065 1.00 97.25 308 GLN A O 1
ATOM 2561 N N . PHE A 1 309 ? -10.266 -0.184 25.220 1.00 97.00 309 PHE A N 1
ATOM 2562 C CA . PHE A 1 309 ? -10.318 0.718 26.366 1.00 97.00 309 PHE A CA 1
ATOM 2563 C C . PHE A 1 309 ? -10.676 -0.029 27.651 1.00 97.00 309 PHE A C 1
ATOM 2565 O O . PHE A 1 309 ? -9.984 0.075 28.661 1.00 97.00 309 PHE A O 1
ATOM 2572 N N . VAL A 1 310 ? -11.718 -0.857 27.600 1.00 96.38 310 VAL A N 1
ATOM 2573 C CA . VAL A 1 310 ? -12.180 -1.623 28.760 1.00 96.38 310 VAL A CA 1
ATOM 2574 C C . VAL A 1 310 ? -11.181 -2.708 29.160 1.00 96.38 310 VAL A C 1
ATOM 2576 O O . VAL A 1 310 ? -10.997 -2.944 30.352 1.00 96.38 310 VAL A O 1
ATOM 2579 N N . LYS A 1 311 ? -10.481 -3.332 28.203 1.00 94.25 311 LYS A N 1
ATOM 2580 C CA . LYS A 1 311 ? -9.373 -4.251 28.519 1.00 94.25 311 LYS A CA 1
ATOM 2581 C C . LYS A 1 311 ? 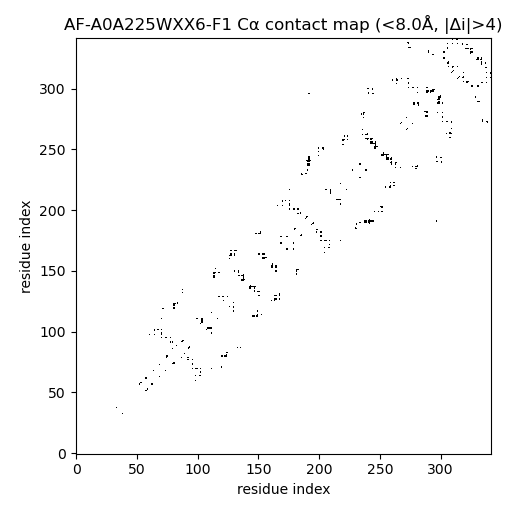-8.256 -3.556 29.298 1.00 94.25 311 LYS A C 1
ATOM 2583 O O . LYS A 1 311 ? -7.712 -4.161 30.214 1.00 94.25 311 LYS A O 1
ATOM 2588 N N . GLU A 1 312 ? -7.930 -2.315 28.943 1.00 93.50 312 GLU A N 1
ATOM 2589 C CA . GLU A 1 312 ? -6.857 -1.549 29.591 1.00 93.50 312 GLU A CA 1
ATOM 2590 C C . GLU A 1 312 ? -7.295 -0.915 30.927 1.00 93.50 312 GLU A C 1
ATOM 2592 O O . GLU A 1 312 ? -6.455 -0.699 31.797 1.00 93.50 312 GLU A O 1
ATOM 2597 N N . ARG A 1 313 ? -8.589 -0.595 31.109 1.00 93.00 313 ARG A N 1
ATOM 2598 C CA . ARG A 1 313 ? -9.075 0.230 32.240 1.00 93.00 313 ARG A CA 1
ATOM 2599 C C . ARG A 1 313 ? -10.169 -0.394 33.118 1.00 93.00 313 ARG A C 1
ATOM 2601 O O . ARG A 1 313 ? -10.273 -0.036 34.284 1.00 93.00 313 ARG A O 1
ATOM 2608 N N . GLY A 1 314 ? -11.003 -1.290 32.588 1.00 83.69 314 GLY A N 1
ATOM 2609 C CA . GLY A 1 314 ? -12.259 -1.728 33.226 1.00 83.69 314 GLY A CA 1
ATOM 2610 C C . GLY A 1 314 ? -12.307 -3.165 33.744 1.00 83.69 314 GLY A C 1
ATOM 2611 O O . GLY A 1 314 ? -13.268 -3.538 34.418 1.00 83.69 314 GLY A O 1
ATOM 2612 N N . GLY A 1 315 ? -11.298 -3.984 33.441 1.00 87.94 315 GLY A N 1
ATOM 2613 C CA . GLY A 1 315 ? -11.249 -5.386 33.860 1.00 87.94 315 GLY A CA 1
ATOM 2614 C C . GLY A 1 315 ? -12.311 -6.280 33.198 1.00 87.94 315 GLY A C 1
ATOM 2615 O O . GLY A 1 315 ? -13.091 -5.862 32.340 1.00 87.94 315 GLY A O 1
ATOM 2616 N N . ASN A 1 316 ? -12.336 -7.558 33.592 1.00 90.12 316 ASN A N 1
ATOM 2617 C CA . ASN A 1 316 ? -13.110 -8.592 32.890 1.00 90.12 316 ASN A CA 1
ATOM 2618 C C . ASN A 1 316 ? -14.630 -8.373 32.942 1.00 90.12 316 ASN A C 1
ATOM 2620 O O . ASN A 1 316 ? -15.310 -8.612 31.950 1.00 90.12 316 ASN A O 1
ATOM 2624 N N . GLN A 1 317 ? -15.171 -7.905 34.071 1.00 90.69 317 GLN A N 1
ATOM 2625 C CA . GLN A 1 317 ? -16.618 -7.719 34.216 1.00 90.69 317 GLN A CA 1
ATOM 2626 C C . GLN A 1 317 ? -17.145 -6.615 33.293 1.00 90.69 317 GLN A C 1
ATOM 2628 O O . GLN A 1 317 ? -18.132 -6.822 32.592 1.00 90.69 317 GLN A O 1
ATOM 2633 N N . ALA A 1 318 ? -16.474 -5.460 33.250 1.00 92.31 318 ALA A N 1
ATOM 2634 C CA . ALA A 1 318 ? -16.857 -4.381 32.344 1.00 92.31 318 ALA A CA 1
ATOM 2635 C C . ALA A 1 318 ? -16.728 -4.814 30.877 1.00 92.31 318 ALA A C 1
ATOM 2637 O O . ALA A 1 318 ? -17.557 -4.440 30.047 1.00 92.31 318 ALA A O 1
ATOM 2638 N N . LEU A 1 319 ? -15.717 -5.635 30.562 1.00 93.69 319 LEU A N 1
ATOM 2639 C CA . LEU A 1 319 ? -15.502 -6.146 29.212 1.00 93.69 319 LEU A CA 1
ATOM 2640 C C . LEU A 1 319 ? -16.666 -7.025 28.744 1.00 93.69 319 LEU A C 1
ATOM 2642 O O . LEU A 1 319 ? -17.133 -6.857 27.620 1.00 93.69 319 LEU A O 1
ATOM 2646 N N . GLU A 1 320 ? -17.147 -7.935 29.591 1.00 92.81 320 GLU A N 1
ATOM 2647 C CA . GLU A 1 320 ? -18.304 -8.776 29.261 1.00 92.81 320 GLU A CA 1
ATOM 2648 C C . GLU A 1 320 ? -19.594 -7.956 29.132 1.00 92.81 320 GLU A C 1
ATOM 2650 O O . GLU A 1 320 ? -20.353 -8.160 28.182 1.00 92.81 320 GLU A O 1
ATOM 2655 N N . THR A 1 321 ? -19.801 -6.958 29.998 1.00 92.88 321 THR A N 1
ATOM 2656 C CA . THR A 1 321 ? -20.935 -6.028 29.879 1.00 92.88 321 THR A CA 1
ATOM 2657 C C . THR A 1 321 ? -20.931 -5.317 28.525 1.00 92.88 321 THR A C 1
ATOM 2659 O O . THR A 1 321 ? -21.927 -5.362 27.804 1.00 92.88 321 THR A O 1
ATOM 2662 N N . VAL A 1 322 ? -19.804 -4.717 28.131 1.00 93.69 322 VAL A N 1
ATOM 2663 C CA . VAL A 1 322 ? -19.689 -3.988 26.857 1.00 93.69 322 VAL A CA 1
ATOM 2664 C C . VAL A 1 322 ? -19.872 -4.916 25.653 1.00 93.69 322 VAL A C 1
ATOM 2666 O O . VAL A 1 322 ? -20.605 -4.574 24.728 1.00 93.69 322 VAL A O 1
ATOM 2669 N N . LYS A 1 323 ? -19.295 -6.125 25.675 1.00 93.06 323 LYS A N 1
ATOM 2670 C CA . LYS A 1 323 ? -19.518 -7.118 24.609 1.00 93.06 323 LYS A CA 1
ATOM 2671 C C . LYS A 1 323 ? -20.992 -7.494 24.458 1.00 93.06 323 LYS A C 1
ATOM 2673 O O . LYS A 1 323 ? -21.460 -7.638 23.333 1.00 93.06 323 LYS A O 1
ATOM 2678 N N . SER A 1 324 ? -21.719 -7.651 25.567 1.00 93.12 324 SER A N 1
ATOM 2679 C CA . SER A 1 324 ? -23.142 -8.013 25.531 1.00 93.12 324 SER A CA 1
ATOM 2680 C C . SER A 1 324 ? -24.012 -6.929 24.883 1.00 93.12 324 SER A C 1
ATOM 2682 O O . SER A 1 324 ? -24.996 -7.247 24.222 1.00 93.12 324 SER A O 1
ATOM 2684 N N . MET A 1 325 ? -23.620 -5.655 25.003 1.00 93.44 325 MET A N 1
ATOM 2685 C CA . MET A 1 325 ? -24.330 -4.525 24.395 1.00 93.44 325 MET A CA 1
ATOM 2686 C C . MET A 1 325 ? -24.204 -4.518 22.866 1.00 93.44 325 MET A C 1
ATOM 2688 O O . MET A 1 325 ? -25.182 -4.229 22.179 1.00 93.44 325 MET A O 1
ATOM 2692 N N . PHE A 1 326 ? -23.057 -4.929 22.314 1.00 91.12 326 PHE A N 1
ATOM 2693 C CA . PHE A 1 326 ? -22.878 -5.035 20.858 1.00 91.12 326 PHE A CA 1
ATOM 2694 C C . PHE A 1 326 ? -23.735 -6.128 20.220 1.00 91.12 326 PHE A C 1
ATOM 2696 O O . PHE A 1 326 ? -24.189 -5.962 19.094 1.00 91.12 326 PHE A O 1
ATOM 2703 N N . VAL A 1 327 ? -24.034 -7.212 20.946 1.00 87.44 327 VAL A N 1
ATOM 2704 C CA . VAL A 1 327 ? -24.967 -8.253 20.468 1.00 87.44 327 VAL A CA 1
ATOM 2705 C C . VAL A 1 327 ? -26.362 -7.672 20.195 1.00 87.44 327 VAL A C 1
ATOM 2707 O O . VAL A 1 327 ? -27.066 -8.157 19.314 1.00 87.44 327 VAL A O 1
ATOM 2710 N N . ASN A 1 328 ? -26.736 -6.609 20.912 1.00 83.62 328 ASN A N 1
ATOM 2711 C CA . ASN A 1 328 ? -28.017 -5.920 20.767 1.00 83.62 328 ASN A CA 1
ATOM 2712 C C . ASN A 1 328 ? -27.940 -4.663 19.877 1.00 83.62 328 ASN A C 1
ATOM 2714 O O . ASN A 1 328 ? -28.917 -3.918 19.816 1.00 83.62 328 ASN A O 1
ATOM 2718 N N . GLY A 1 329 ? -26.795 -4.387 19.239 1.00 85.88 329 GLY A N 1
ATOM 2719 C CA . GLY A 1 329 ? -26.577 -3.160 18.460 1.00 85.88 329 GLY A CA 1
ATOM 2720 C C . GLY A 1 329 ? -26.532 -1.875 19.303 1.00 85.88 329 GLY A C 1
ATOM 2721 O O . GLY A 1 329 ? -26.687 -0.773 18.778 1.00 85.88 329 GLY A O 1
ATOM 2722 N N . ASP A 1 330 ? -26.338 -1.984 20.624 1.00 92.06 330 ASP A N 1
ATOM 2723 C CA . ASP A 1 330 ? -26.405 -0.854 21.557 1.00 92.06 330 ASP A CA 1
ATOM 2724 C C . ASP A 1 330 ? -25.036 -0.183 21.765 1.00 92.06 330 ASP A C 1
ATOM 2726 O O . ASP A 1 330 ? -24.435 -0.213 22.844 1.00 92.06 330 ASP A O 1
ATOM 2730 N N . LEU A 1 331 ? -24.520 0.452 20.709 1.00 93.56 331 LEU A N 1
ATOM 2731 C CA . LEU A 1 331 ? -23.254 1.194 20.772 1.00 93.56 331 LEU A CA 1
ATOM 2732 C C . LEU A 1 331 ? -23.320 2.394 21.731 1.00 93.56 331 LEU A C 1
ATOM 2734 O O . LEU A 1 331 ? -22.322 2.747 22.362 1.00 93.56 331 LEU A O 1
ATOM 2738 N N . ALA A 1 332 ? -24.489 3.027 21.854 1.00 93.50 332 ALA A N 1
ATOM 2739 C CA . ALA A 1 332 ? -24.685 4.162 22.751 1.00 93.50 332 ALA A CA 1
ATOM 2740 C C . ALA A 1 332 ? -24.632 3.733 24.227 1.00 93.50 332 ALA A C 1
ATOM 2742 O O . ALA A 1 332 ? -23.978 4.402 25.032 1.00 93.50 332 ALA A O 1
ATOM 2743 N N . GLY A 1 333 ? -25.266 2.611 24.576 1.00 93.75 333 GLY A N 1
ATOM 2744 C CA . GLY A 1 333 ? -25.186 2.007 25.903 1.00 93.75 333 GLY A CA 1
ATOM 2745 C C . GLY A 1 333 ? -23.775 1.535 26.236 1.00 93.75 333 GLY A C 1
ATOM 2746 O O . GLY A 1 333 ? -23.277 1.840 27.322 1.00 93.75 333 GLY A O 1
ATOM 2747 N N . ALA A 1 334 ? -23.082 0.908 25.280 1.00 94.19 334 ALA A N 1
ATOM 2748 C CA . ALA A 1 334 ? -21.679 0.519 25.440 1.00 94.19 334 ALA A CA 1
ATOM 2749 C C . ALA A 1 334 ? -20.780 1.725 25.749 1.00 94.19 334 ALA A C 1
ATOM 2751 O O . ALA A 1 334 ? -19.983 1.684 26.686 1.00 94.19 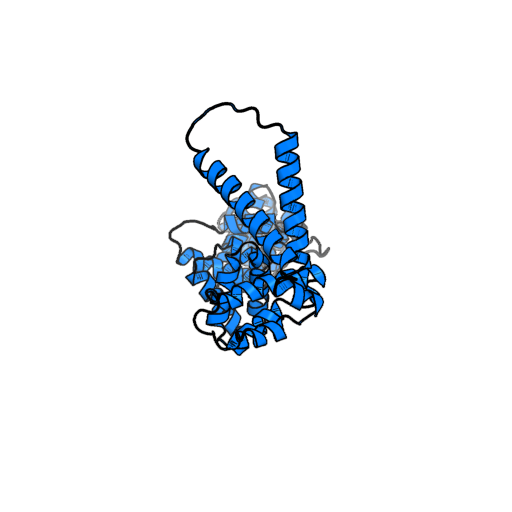334 ALA A O 1
ATOM 2752 N N . LEU A 1 335 ? -20.959 2.829 25.018 1.00 94.12 335 LEU A N 1
ATOM 2753 C CA . LEU A 1 335 ? -20.242 4.079 25.260 1.00 94.12 335 LEU A CA 1
ATOM 2754 C C . LEU A 1 335 ? -20.571 4.689 26.634 1.00 94.12 335 LEU A C 1
ATOM 2756 O O . LEU A 1 335 ? -19.688 5.192 27.332 1.00 94.12 335 LEU A O 1
ATOM 2760 N N . ALA A 1 336 ? -21.839 4.646 27.049 1.00 93.25 336 ALA A N 1
ATOM 2761 C CA . ALA A 1 336 ? -22.252 5.131 28.362 1.00 93.25 336 ALA A CA 1
ATOM 2762 C C . ALA A 1 336 ? -21.633 4.306 29.502 1.00 93.25 336 ALA A C 1
ATOM 2764 O O . ALA A 1 336 ? -21.185 4.885 30.493 1.00 93.25 336 ALA A O 1
ATOM 2765 N N . ALA A 1 337 ? -21.548 2.982 29.345 1.00 92.19 337 ALA A N 1
ATOM 2766 C CA . ALA A 1 337 ? -20.977 2.076 30.338 1.00 92.19 337 ALA A CA 1
ATOM 2767 C C . ALA A 1 337 ? -19.485 2.339 30.606 1.00 92.19 337 ALA A C 1
ATOM 2769 O O . ALA A 1 337 ? -19.007 2.092 31.713 1.00 92.19 337 ALA A O 1
ATOM 2770 N N . THR A 1 338 ? -18.750 2.885 29.630 1.00 91.44 338 THR A N 1
ATOM 2771 C CA . THR A 1 338 ? -17.318 3.185 29.787 1.00 91.44 338 THR A CA 1
ATOM 2772 C C . THR A 1 338 ? -17.014 4.506 30.488 1.00 91.44 338 THR A C 1
ATOM 2774 O O . THR A 1 338 ? -15.876 4.707 30.893 1.00 91.44 338 THR A O 1
ATOM 2777 N N . LYS A 1 339 ? -17.996 5.397 30.691 1.00 86.94 339 LYS A N 1
ATOM 2778 C CA . LYS A 1 339 ? -17.750 6.737 31.265 1.00 86.94 339 LYS A CA 1
ATOM 2779 C C . LYS A 1 339 ? -17.117 6.714 32.656 1.00 86.94 339 LYS A C 1
ATOM 2781 O O . LYS A 1 339 ? -16.327 7.592 32.980 1.00 86.94 339 LYS A O 1
ATOM 2786 N N . ASN A 1 340 ? -17.438 5.706 33.460 1.00 80.69 340 ASN A N 1
ATOM 2787 C CA . ASN A 1 340 ? -16.915 5.574 34.823 1.00 80.69 340 ASN A CA 1
ATOM 2788 C C . ASN A 1 340 ? -15.500 4.965 34.874 1.00 80.69 340 ASN A C 1
ATOM 2790 O O . ASN A 1 340 ? -14.976 4.747 35.960 1.00 80.69 340 ASN A O 1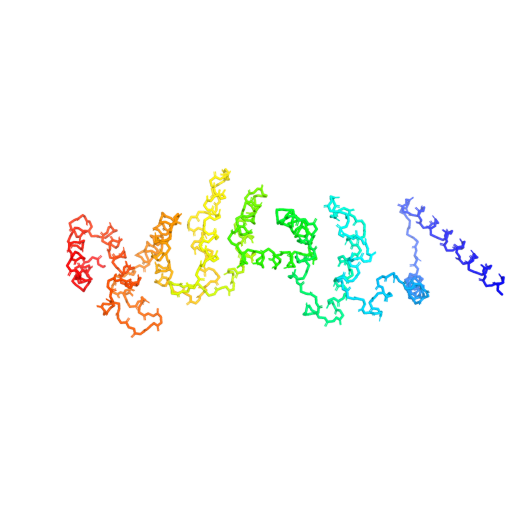
ATOM 2794 N N . LEU A 1 341 ? -14.915 4.645 33.715 1.00 83.75 341 LEU A N 1
ATOM 2795 C CA . LEU A 1 341 ? -13.587 4.042 33.571 1.00 83.75 341 LEU A CA 1
ATOM 2796 C C . LEU A 1 341 ? -12.535 5.041 33.045 1.00 83.75 341 LEU A C 1
ATOM 2798 O O . LEU A 1 341 ? -11.388 4.642 32.830 1.00 83.75 341 LEU A O 1
ATOM 2802 N N . SER A 1 342 ? -12.961 6.281 32.775 1.00 66.19 342 SER A N 1
ATOM 2803 C CA . SER A 1 342 ? -12.193 7.359 32.132 1.00 66.19 342 SER A CA 1
ATOM 2804 C C . SER A 1 342 ? -11.182 8.002 33.068 1.00 66.19 342 SER A C 1
ATOM 2806 O O . SER A 1 342 ? -11.586 8.343 34.203 1.00 66.19 342 SER A O 1
#

InterPro domains:
  IPR040786 RXLR phytopathogen effector protein, WY-domain [PF18634] (102-151)
  IPR040786 RXLR phytopathogen effector protein, WY-domain [PF18634] (209-260)
  IPR054463 RxLR effector PexRD54, WY domain [PF22748] (165-205)

pLDDT: mean 84.35, std 17.79, range [29.86, 98.62]